Protein AF-A0A9P8W446-F1 (afdb_monomer)

Solvent-accessible surface area (backbone atoms only — not comparable to full-atom values): 12179 Å² total; per-residue (Å²): 144,86,91,83,75,95,74,74,79,66,76,65,68,64,50,66,66,66,67,67,58,75,71,66,64,74,73,51,82,84,55,84,73,69,69,69,59,60,57,54,51,49,51,53,55,48,51,57,52,47,53,54,51,52,51,52,51,52,51,52,50,53,51,50,52,49,54,54,53,46,56,60,50,51,72,75,40,47,69,58,53,53,51,52,50,40,52,51,39,60,75,65,65,55,54,78,94,72,50,76,74,64,98,85,59,88,67,83,52,65,66,61,55,48,54,46,50,53,54,47,49,53,40,46,49,51,11,50,51,43,35,63,68,43,58,79,65,82,50,60,81,80,37,67,66,41,38,42,37,45,49,49,44,40,52,53,49,49,52,52,47,50,50,50,50,46,52,55,49,52,53,52,54,53,48,54,63,55,67,67,64,62,72,74,78,75,76,73,60,67,71,61,58,60,68,73,65,64,80,85,85,124

pLDDT: mean 72.16, std 15.11, range [37.81, 93.25]

Nearest PDB structures (foldseek):
  5mm0-assembly1_A  TM=2.806E-01  e=3.284E+00  Pyrococcus furiosus DSM 3638
  3ja6-assembly1_H  TM=2.574E-01  e=6.068E+00  Escherichia coli

Secondary structure (DSSP, 8-state):
----------TTHHHHHHT--TTSGGGSSSS---THHHHHHHHHHHHHHHHHHHHHHHHHHHHHHHHHHHHHHHHHHHHHHHHHHHHHHHHTT--GGG-S--SSSS---HHHHHHHHHHHHHHHHHHHHHHHHHTTTT--TT-HHHHIIIIIHHHHHHHHHHHHHHHHHHHHHHHHHHHTTS-------THHHHHHT-----

Sequence (202 aa):
SYLGSVFSPCPHQLCLIHRFQPTTIATITSHPPKVPTLLEYIHQTMDDCMEQCCGQLVFRCLLTSFVLFVDSQIVERRDTIIHVGRLAQTNLHVPECLCVFTNEDPGMTDDNIRITGEVLMVSYFFAAMGLFLVAPKKGTLWDVYALGLGIVNPACVGFVMWLYLLLSKRERLSRAMHGQKEPPPRKVNSSLEEIWSAPLLI

Structure (mmCIF, N/CA/C/O backbone):
data_AF-A0A9P8W446-F1
#
_entry.id   AF-A0A9P8W446-F1
#
loop_
_atom_site.group_PDB
_atom_site.id
_atom_site.type_symbol
_atom_site.label_atom_id
_atom_site.label_alt_id
_atom_site.label_comp_id
_atom_site.label_asym_id
_atom_site.label_entity_id
_atom_site.label_seq_id
_atom_site.pdbx_PDB_ins_code
_atom_site.Cartn_x
_atom_site.Cartn_y
_atom_site.Cartn_z
_atom_site.occupancy
_atom_site.B_iso_or_equiv
_atom_site.auth_seq_id
_atom_site.auth_comp_id
_atom_site.auth_asym_id
_atom_site.auth_atom_id
_atom_site.pdbx_PDB_model_num
ATOM 1 N N . SER A 1 1 ? 12.914 17.836 -0.717 1.00 42.47 1 SER A N 1
ATOM 2 C CA . SER A 1 1 ? 12.181 19.080 -0.412 1.00 42.47 1 SER A CA 1
ATOM 3 C C . SER A 1 1 ? 10.709 18.954 -0.782 1.00 42.47 1 SER A C 1
ATOM 5 O O . SER A 1 1 ? 10.295 19.538 -1.765 1.00 42.47 1 SER A O 1
ATOM 7 N N . TYR A 1 2 ? 9.926 18.178 -0.026 1.00 37.81 2 TYR A N 1
ATOM 8 C CA . TYR A 1 2 ? 8.462 18.099 -0.154 1.00 37.81 2 TYR A CA 1
ATOM 9 C C . TYR A 1 2 ? 7.887 17.717 1.217 1.00 37.81 2 TYR A C 1
ATOM 11 O O . TYR A 1 2 ? 7.558 16.570 1.481 1.00 37.81 2 TYR A O 1
ATOM 19 N N . LEU A 1 3 ? 7.865 18.687 2.131 1.00 41.19 3 LEU A N 1
ATOM 20 C CA . LEU A 1 3 ? 7.271 18.582 3.472 1.00 41.19 3 LEU A CA 1
ATOM 21 C C . LEU A 1 3 ? 6.330 19.778 3.695 1.00 41.19 3 LEU A C 1
ATOM 23 O O . LEU A 1 3 ? 6.378 20.469 4.704 1.00 41.19 3 LEU A O 1
ATOM 27 N N . GLY A 1 4 ? 5.502 20.074 2.695 1.00 41.91 4 GLY A N 1
ATOM 28 C CA . GLY A 1 4 ? 4.560 21.187 2.735 1.00 41.91 4 GLY A CA 1
ATOM 29 C C . GLY A 1 4 ? 3.216 20.758 2.176 1.00 41.91 4 GLY A C 1
ATOM 30 O O . GLY A 1 4 ? 3.018 20.865 0.973 1.00 41.91 4 GLY A O 1
ATOM 31 N N . SER A 1 5 ? 2.337 20.216 3.029 1.00 43.09 5 SER A N 1
ATOM 32 C CA . SER A 1 5 ? 0.860 20.277 2.878 1.00 43.09 5 SER A CA 1
ATOM 33 C C . SER A 1 5 ? 0.054 19.362 3.822 1.00 43.09 5 SER A C 1
ATOM 35 O O . SER A 1 5 ? -1.165 19.319 3.702 1.00 43.09 5 SER A O 1
ATOM 37 N N . VAL A 1 6 ? 0.638 18.696 4.830 1.00 42.84 6 VAL A N 1
ATOM 38 C CA . VAL A 1 6 ? -0.152 17.905 5.813 1.00 42.84 6 VAL A CA 1
ATOM 39 C C . VAL A 1 6 ? -0.634 18.757 7.001 1.00 42.84 6 VAL A C 1
ATOM 41 O O . VAL A 1 6 ? -0.584 18.350 8.155 1.00 42.84 6 VAL A O 1
ATOM 44 N N . PHE A 1 7 ? -1.112 19.968 6.726 1.00 45.72 7 PHE A N 1
ATOM 45 C CA . PHE A 1 7 ? -1.869 20.770 7.689 1.00 45.72 7 PHE A CA 1
ATOM 46 C C . PHE A 1 7 ? -3.166 21.222 7.023 1.00 45.72 7 PHE A C 1
ATOM 48 O O . PHE A 1 7 ? -3.350 22.383 6.672 1.00 45.72 7 PHE A O 1
ATOM 55 N N . SER A 1 8 ? -4.074 20.267 6.827 1.00 41.62 8 SER A N 1
ATOM 56 C CA . SER A 1 8 ? -5.491 20.591 6.703 1.00 41.62 8 SER A CA 1
ATOM 57 C C . SER A 1 8 ? -6.038 20.730 8.130 1.00 41.62 8 SER A C 1
ATOM 59 O O . SER A 1 8 ? -5.978 19.755 8.887 1.00 41.62 8 SER A O 1
ATOM 61 N N . PRO A 1 9 ? -6.492 21.918 8.563 1.00 42.72 9 PRO A N 1
ATOM 62 C CA . PRO A 1 9 ? -7.129 22.059 9.863 1.00 42.72 9 PRO A CA 1
ATOM 63 C C . PRO A 1 9 ? -8.419 21.231 9.867 1.00 42.72 9 PRO A C 1
ATOM 65 O O . PRO A 1 9 ? -9.324 21.471 9.069 1.00 42.72 9 PRO A O 1
ATOM 68 N N . CYS A 1 10 ? -8.500 20.235 10.754 1.00 39.78 10 CYS A N 1
ATOM 69 C CA . CYS A 1 10 ? -9.713 19.448 10.954 1.00 39.78 10 CYS A CA 1
ATOM 70 C C . CYS A 1 10 ? -10.912 20.389 11.209 1.00 39.78 10 CYS A C 1
ATOM 72 O O . CYS A 1 10 ? -10.878 21.147 12.183 1.00 39.78 10 CYS A O 1
ATOM 74 N N . PRO A 1 11 ? -12.012 20.304 10.438 1.00 49.22 11 PRO A N 1
ATOM 75 C CA . PRO A 1 11 ? -13.195 21.153 10.624 1.00 49.22 11 PRO A CA 1
ATOM 76 C C . PRO A 1 11 ? -13.950 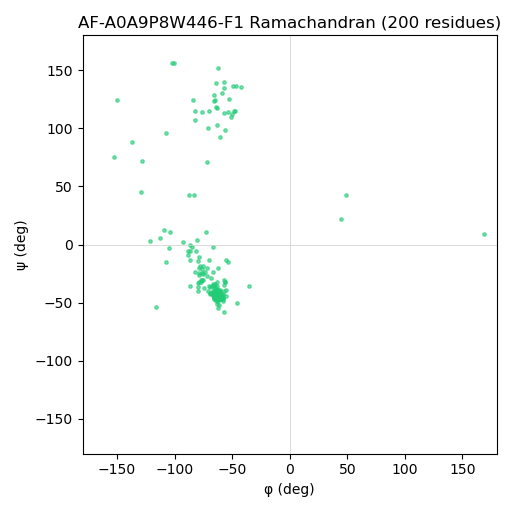20.898 11.945 1.00 49.22 11 PRO A C 1
ATOM 78 O O . PRO A 1 11 ? -14.916 21.591 12.253 1.00 49.22 11 PRO A O 1
ATOM 81 N N . HIS A 1 12 ? -13.519 19.936 12.768 1.00 47.34 12 HIS A N 1
ATOM 82 C CA . HIS A 1 12 ? -14.119 19.664 14.077 1.00 47.34 12 HIS A CA 1
ATOM 83 C C . HIS A 1 12 ? -13.693 20.622 15.194 1.00 47.34 12 HIS A C 1
ATOM 85 O O . HIS A 1 12 ? -14.457 20.779 16.144 1.00 47.34 12 HIS A O 1
ATOM 91 N N . GLN A 1 13 ? -12.572 21.345 15.076 1.00 44.03 13 GLN A N 1
ATOM 92 C CA . GLN A 1 13 ? -12.227 22.342 16.102 1.00 44.03 13 GLN A CA 1
ATOM 93 C C . GLN A 1 13 ? -13.068 23.627 16.013 1.00 44.03 13 GLN A C 1
ATOM 95 O O . GLN A 1 13 ? -13.325 24.249 17.039 1.00 44.03 13 GLN A O 1
ATOM 100 N N . LEU A 1 14 ? -13.608 23.978 14.837 1.00 43.94 14 LEU A N 1
ATOM 101 C CA . LEU A 1 14 ? -14.561 25.094 14.728 1.00 43.94 14 LEU A CA 1
ATOM 102 C C . LEU A 1 14 ? -15.968 24.748 15.250 1.00 43.94 14 LEU A C 1
ATOM 104 O O . LEU A 1 14 ? -16.747 25.648 15.560 1.00 43.94 14 LEU A O 1
ATOM 108 N N . CYS A 1 15 ? -16.309 23.462 15.385 1.00 43.28 15 CYS A N 1
ATOM 109 C CA . CYS A 1 15 ? -17.640 23.050 15.839 1.00 43.28 15 CYS A CA 1
ATOM 110 C C . CYS A 1 15 ? -17.810 23.165 17.367 1.00 43.28 15 CYS A C 1
ATOM 112 O O . CYS A 1 15 ? -18.918 23.402 17.847 1.00 43.28 15 CYS A O 1
ATOM 114 N N . LEU A 1 16 ? -16.716 23.085 18.133 1.00 45.50 16 LEU A N 1
ATOM 115 C CA . LEU A 1 16 ? -16.744 23.267 19.590 1.00 45.50 16 LEU A CA 1
ATOM 116 C C . LEU A 1 16 ? -16.973 24.728 20.005 1.00 45.50 16 LEU A C 1
ATOM 118 O O . LEU A 1 16 ? -17.595 24.972 21.035 1.00 45.50 16 LEU A O 1
ATOM 122 N N . ILE A 1 17 ? -16.579 25.696 19.171 1.00 49.09 17 ILE A N 1
ATOM 123 C CA . ILE A 1 17 ? -16.860 27.120 19.416 1.00 49.09 17 ILE A CA 1
ATOM 124 C C . ILE A 1 17 ? -18.325 27.452 19.080 1.00 49.09 17 ILE A C 1
ATOM 126 O O . ILE A 1 17 ? -18.948 28.263 19.758 1.00 49.09 17 ILE A O 1
ATOM 130 N N . HIS A 1 18 ? -18.924 26.778 18.091 1.00 44.47 18 HIS A N 1
ATOM 131 C CA . HIS A 1 18 ? -20.297 27.062 17.655 1.00 44.47 18 HIS A CA 1
ATOM 132 C C . HIS A 1 18 ? -21.399 26.320 18.434 1.00 44.47 18 HIS A C 1
ATOM 134 O O . HIS A 1 18 ? -22.569 26.691 18.326 1.00 44.47 18 HIS A O 1
ATOM 140 N N . ARG A 1 19 ? -21.056 25.294 19.231 1.00 44.75 19 ARG A N 1
ATOM 141 C CA . ARG A 1 19 ? -21.998 24.628 20.156 1.00 44.75 19 ARG A CA 1
ATOM 142 C C . ARG A 1 19 ? -22.110 25.289 21.529 1.00 44.75 19 ARG A C 1
ATOM 144 O O . ARG A 1 19 ? -22.947 24.860 22.321 1.00 44.75 19 ARG A O 1
ATOM 151 N N . PHE A 1 20 ? -21.370 26.367 21.786 1.00 45.31 20 PHE A N 1
ATOM 152 C CA . PHE A 1 20 ? -21.721 27.319 22.840 1.00 45.31 20 PHE A CA 1
ATOM 153 C C . PHE A 1 20 ? -22.950 28.123 22.388 1.00 45.31 20 PHE A C 1
ATOM 155 O O . PHE A 1 20 ? -22.881 29.288 22.007 1.00 45.31 20 PHE A O 1
ATOM 162 N N . GLN A 1 21 ? -24.101 27.454 22.359 1.00 42.88 21 GLN A N 1
ATOM 163 C CA . GLN A 1 21 ? -25.378 28.099 22.116 1.00 42.88 21 GLN A CA 1
ATOM 164 C C . GLN A 1 21 ? -25.654 29.062 23.294 1.00 42.88 21 GLN A C 1
ATOM 166 O O . GLN A 1 21 ? -25.669 28.618 24.444 1.00 42.88 21 GLN A O 1
ATOM 171 N N . PRO A 1 22 ? -25.893 30.366 23.062 1.00 47.12 22 PRO A N 1
ATOM 172 C CA . PRO A 1 22 ? -26.144 31.349 24.124 1.00 47.12 22 PRO A CA 1
ATOM 173 C C . PRO A 1 22 ? -27.531 31.206 24.783 1.00 47.12 22 PRO A C 1
ATOM 175 O O . PRO A 1 22 ? -27.947 32.060 25.560 1.00 47.12 22 PRO A O 1
ATOM 178 N N . THR A 1 23 ? -28.262 30.127 24.508 1.00 45.75 23 THR A N 1
ATOM 179 C CA . THR A 1 23 ? -29.572 29.827 25.101 1.00 45.75 23 THR A CA 1
ATOM 180 C C . THR A 1 23 ? -29.473 29.304 26.533 1.00 45.75 23 THR A C 1
ATOM 182 O O . THR A 1 23 ? -30.424 29.468 27.290 1.00 45.75 23 THR A O 1
ATOM 185 N N . THR A 1 24 ? -28.323 28.774 26.963 1.00 46.75 24 THR A N 1
ATOM 186 C CA . THR A 1 24 ? -28.129 28.330 28.358 1.00 46.75 24 THR A CA 1
ATOM 187 C C . THR A 1 24 ? -27.824 29.490 29.315 1.00 46.75 24 THR A C 1
ATOM 189 O O . THR A 1 24 ? -27.951 29.340 30.525 1.00 46.75 24 THR A O 1
ATOM 192 N N . ILE A 1 25 ? -27.476 30.679 28.805 1.00 48.12 25 ILE A N 1
ATOM 193 C CA . ILE A 1 25 ? -27.213 31.860 29.648 1.00 48.12 25 ILE A CA 1
ATOM 194 C C . ILE A 1 25 ? -28.531 32.479 30.156 1.00 48.12 25 ILE A C 1
ATOM 196 O O . ILE A 1 25 ? -28.566 33.077 31.230 1.00 48.12 25 ILE A O 1
ATOM 200 N N . ALA A 1 26 ? -29.646 32.274 29.448 1.00 47.94 26 ALA A N 1
ATOM 201 C CA . ALA A 1 26 ? -30.936 32.870 29.799 1.00 47.94 26 ALA A CA 1
ATOM 202 C C . ALA A 1 26 ? -31.685 32.157 30.947 1.00 47.94 26 ALA A C 1
ATOM 204 O O . ALA A 1 26 ? -32.652 32.709 31.464 1.00 47.94 26 ALA A O 1
ATOM 205 N N . THR A 1 27 ? -31.249 30.968 31.383 1.00 45.88 27 THR A N 1
ATOM 206 C CA . THR A 1 27 ? -31.872 30.215 32.499 1.00 45.88 27 THR A CA 1
ATOM 207 C C . THR A 1 27 ? -31.000 30.180 33.764 1.00 45.88 27 THR A C 1
ATOM 209 O O . THR A 1 27 ? -31.272 29.419 34.685 1.00 45.88 27 THR A O 1
ATOM 212 N N . ILE A 1 28 ? -29.944 31.002 33.837 1.00 49.12 28 ILE A N 1
ATOM 213 C CA . ILE A 1 28 ? -29.044 31.098 35.008 1.00 49.12 28 ILE A CA 1
ATOM 214 C C . ILE A 1 28 ? -29.314 32.376 35.829 1.00 49.12 28 ILE A C 1
ATOM 216 O O . ILE A 1 28 ? -28.753 32.577 36.902 1.00 49.12 28 ILE A O 1
ATOM 220 N N . THR A 1 29 ? -30.228 33.243 35.387 1.00 51.47 29 THR A N 1
ATOM 221 C CA . THR A 1 29 ? -30.536 34.506 36.079 1.00 51.47 29 THR A CA 1
ATOM 222 C C . THR A 1 29 ? -31.594 34.389 37.179 1.00 51.47 29 THR A C 1
ATOM 224 O O . THR A 1 29 ? -31.798 35.361 37.901 1.00 51.47 29 THR A O 1
ATOM 227 N N . SER A 1 30 ? -32.241 33.231 37.369 1.00 52.59 30 SER A N 1
ATOM 228 C CA . SER A 1 30 ? -33.283 33.070 38.401 1.00 52.59 30 SER A CA 1
ATOM 229 C C . SER A 1 30 ? -32.880 32.227 39.614 1.00 52.59 30 SER A C 1
ATOM 231 O O . SER A 1 30 ? -33.547 32.314 40.640 1.00 52.59 30 SER A O 1
ATOM 233 N N . HIS A 1 31 ? -31.790 31.454 39.553 1.00 53.69 31 HIS A N 1
ATOM 234 C CA . HIS A 1 31 ? -31.249 30.740 40.713 1.00 53.69 31 HIS A CA 1
ATOM 235 C C . HIS A 1 31 ? -29.728 30.573 40.592 1.00 53.69 31 HIS A C 1
ATOM 237 O O . HIS A 1 31 ? -29.277 30.003 39.599 1.00 53.69 31 HIS A O 1
ATOM 243 N N . PRO A 1 32 ? -28.925 31.018 41.580 1.00 56.38 32 PRO A N 1
ATOM 244 C CA . PRO A 1 32 ? -27.488 30.775 41.571 1.00 56.38 32 PRO A CA 1
ATOM 245 C C . PRO A 1 32 ? -27.238 29.260 41.652 1.00 56.38 32 PRO A C 1
ATOM 247 O O . PRO A 1 32 ? -27.631 28.636 42.646 1.00 56.38 32 PRO A O 1
ATOM 250 N N . PRO A 1 33 ? -26.614 28.631 40.640 1.00 52.44 33 PRO A N 1
ATOM 251 C CA . PRO A 1 33 ? -26.204 27.243 40.760 1.00 52.44 33 PRO A CA 1
ATOM 252 C C . PRO A 1 33 ? -25.149 27.144 41.865 1.00 52.44 33 PRO A C 1
ATOM 254 O O . PRO A 1 33 ? -24.278 28.006 42.005 1.00 52.44 33 PRO A O 1
ATOM 257 N N . LYS A 1 34 ? -25.239 26.094 42.684 1.00 56.91 34 LYS A N 1
ATOM 258 C CA . LYS A 1 34 ? -24.226 25.789 43.694 1.00 56.91 34 LYS A CA 1
ATOM 259 C C . LYS A 1 34 ? -22.879 25.634 42.975 1.00 56.91 34 LYS A C 1
ATOM 261 O O . LYS A 1 34 ? -22.679 24.681 42.237 1.00 56.91 34 LYS A O 1
ATOM 266 N N . VAL A 1 35 ? -21.961 26.562 43.243 1.00 57.03 35 VAL A N 1
ATOM 267 C CA . VAL A 1 35 ? -20.573 26.646 42.744 1.00 57.03 35 VAL A CA 1
ATOM 268 C C . VAL A 1 35 ? -19.830 25.302 42.540 1.00 57.03 35 VAL A C 1
ATOM 270 O O . VAL A 1 35 ? -19.097 25.219 41.555 1.00 57.03 35 VAL A O 1
ATOM 273 N N . PRO A 1 36 ? -20.002 24.230 43.351 1.00 60.59 36 PRO A N 1
ATOM 274 C CA . PRO A 1 36 ? -19.351 22.938 43.084 1.00 60.59 36 PRO A CA 1
ATOM 275 C C . PRO A 1 36 ? -19.630 22.313 41.705 1.00 60.59 36 PRO A C 1
ATOM 277 O O . PRO A 1 36 ? -18.734 21.690 41.145 1.00 60.59 36 PRO A O 1
ATOM 280 N N . THR A 1 37 ? -20.808 22.511 41.102 1.00 72.19 37 THR A N 1
ATOM 281 C CA . THR A 1 37 ? -21.167 21.802 39.855 1.00 72.19 37 THR A CA 1
ATOM 282 C C . THR A 1 37 ? -20.438 22.317 38.613 1.00 72.19 37 THR A C 1
ATOM 284 O O . THR A 1 37 ? -20.299 21.591 37.633 1.00 72.19 37 THR A O 1
ATOM 287 N N . LEU A 1 38 ? -19.971 23.570 38.623 1.00 74.56 38 LEU A N 1
ATOM 288 C CA . LEU A 1 38 ? -19.267 24.146 37.472 1.00 74.56 38 LEU A CA 1
ATOM 289 C C . LEU A 1 38 ? -17.803 23.689 37.423 1.00 74.56 38 LEU A C 1
ATOM 291 O O . LEU A 1 38 ? -17.268 23.468 36.341 1.00 74.56 38 LEU A O 1
ATOM 295 N N . LEU A 1 39 ? -17.180 23.488 38.589 1.00 79.31 39 LEU A N 1
ATOM 296 C CA . LEU A 1 39 ? -15.822 22.956 38.682 1.00 79.31 39 LEU A CA 1
ATOM 297 C C . LEU A 1 39 ? -15.772 21.478 38.263 1.00 79.31 39 LEU A C 1
ATOM 299 O O . LEU A 1 39 ? -14.887 21.105 37.498 1.00 79.31 39 LEU A O 1
ATOM 303 N N . GLU A 1 40 ? -16.748 20.666 38.691 1.00 81.12 40 GLU A N 1
ATOM 304 C CA . GLU A 1 40 ? -16.878 19.263 38.259 1.00 81.12 40 GLU A CA 1
ATOM 305 C C . GLU A 1 40 ? -17.080 19.153 36.743 1.00 81.12 40 GLU A C 1
ATOM 307 O O . GLU A 1 40 ? -16.413 18.356 36.087 1.00 81.12 40 GLU A O 1
ATOM 312 N N . TYR A 1 41 ? -17.927 20.010 36.161 1.00 77.56 41 TYR A N 1
ATOM 313 C CA . TYR A 1 41 ? -18.147 20.030 34.714 1.00 77.56 41 TYR A CA 1
ATOM 314 C C . TYR A 1 41 ? -16.884 20.416 33.926 1.00 77.56 41 TYR A C 1
ATOM 316 O O . TYR A 1 41 ? -16.579 19.801 32.901 1.00 77.56 41 TYR A O 1
ATOM 324 N N . ILE A 1 42 ? -16.127 21.415 34.397 1.00 83.19 42 ILE A N 1
ATOM 325 C CA . ILE A 1 42 ? -14.860 21.814 33.765 1.00 83.19 42 ILE A CA 1
ATOM 326 C C . ILE A 1 42 ? -13.835 20.683 33.863 1.00 83.19 42 ILE A C 1
ATOM 328 O O . ILE A 1 42 ? -13.195 20.379 32.860 1.00 83.19 42 ILE A O 1
ATOM 332 N N . HIS A 1 43 ? -13.709 20.037 35.026 1.00 82.31 43 HIS A N 1
ATOM 333 C CA . HIS A 1 43 ? -12.772 18.928 35.210 1.00 82.31 43 HIS A CA 1
ATOM 334 C C . HIS A 1 43 ? -13.091 17.769 34.262 1.00 82.31 43 HIS A C 1
ATOM 336 O O . HIS A 1 43 ? -12.212 17.304 33.544 1.00 82.31 43 HIS A O 1
ATOM 342 N N . GLN A 1 44 ? -14.365 17.384 34.167 1.00 80.25 44 GLN A N 1
ATOM 343 C CA . GLN A 1 44 ? -14.788 16.291 33.296 1.00 80.25 44 GLN A CA 1
ATOM 344 C C . GLN A 1 44 ? -14.594 16.617 31.807 1.00 80.25 44 GLN A C 1
ATOM 346 O O . GLN A 1 44 ? -14.136 15.778 31.039 1.00 80.25 44 GLN A O 1
ATOM 351 N N . THR A 1 45 ? -14.842 17.868 31.406 1.00 78.94 45 THR A N 1
ATOM 352 C CA . THR A 1 45 ? -14.585 18.312 30.026 1.00 78.94 45 THR A CA 1
ATOM 353 C C . THR A 1 45 ? -13.085 18.332 29.700 1.00 78.94 45 THR A C 1
ATOM 355 O O . THR A 1 45 ? -12.691 18.048 28.568 1.00 78.94 45 THR A O 1
ATOM 358 N N . MET A 1 46 ? -12.233 18.685 30.670 1.00 82.88 46 MET A N 1
ATOM 359 C CA . MET A 1 46 ? -10.779 18.674 30.494 1.00 82.88 46 MET A CA 1
ATOM 360 C C . MET A 1 46 ? -10.234 17.251 30.380 1.00 82.88 46 MET A C 1
ATOM 362 O O . MET A 1 46 ? -9.405 17.017 29.503 1.00 82.88 46 MET A O 1
ATOM 366 N N . ASP A 1 47 ? -10.725 16.316 31.194 1.00 80.31 47 ASP A N 1
ATOM 367 C CA . ASP A 1 47 ? -10.315 14.909 31.144 1.00 80.31 47 ASP A CA 1
ATOM 368 C C . ASP A 1 47 ? -10.6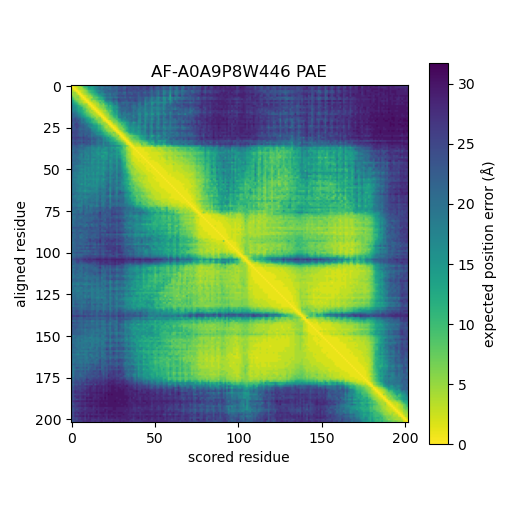40 14.277 29.779 1.00 80.31 47 ASP A C 1
ATOM 370 O O . ASP A 1 47 ? -9.747 13.718 29.137 1.00 80.31 47 ASP A O 1
ATOM 374 N N . ASP A 1 48 ? -11.857 14.477 29.261 1.00 74.88 48 ASP A N 1
ATOM 375 C CA . ASP A 1 48 ? -12.264 13.963 27.943 1.00 74.88 48 ASP A CA 1
ATOM 376 C C . ASP A 1 48 ? -11.406 14.547 26.799 1.00 74.88 48 ASP A C 1
ATOM 378 O O . ASP A 1 48 ? -10.992 13.843 25.870 1.00 74.88 48 ASP A O 1
ATOM 382 N N . CYS A 1 49 ? -11.105 15.850 26.855 1.00 74.12 49 CYS A N 1
ATOM 383 C CA . CYS A 1 49 ? -10.247 16.520 25.871 1.00 74.12 49 CYS A CA 1
ATOM 384 C C . CYS A 1 49 ? -8.795 16.034 25.939 1.00 74.12 49 CYS A C 1
ATOM 386 O O . CYS A 1 49 ? -8.146 15.872 24.900 1.00 74.12 49 CYS A O 1
ATOM 388 N N . MET A 1 50 ? -8.279 15.818 27.150 1.00 79.38 50 MET A N 1
ATOM 389 C CA . MET A 1 50 ? -6.929 15.312 27.374 1.00 79.38 50 MET A CA 1
ATOM 390 C C . MET A 1 50 ? -6.796 13.882 26.861 1.00 79.38 50 MET A C 1
ATOM 392 O O . MET A 1 50 ? -5.831 13.589 26.157 1.00 79.38 50 MET A O 1
ATOM 396 N N . GLU A 1 51 ? -7.783 13.020 27.113 1.00 73.56 51 GLU A N 1
ATOM 397 C CA . GLU A 1 51 ? -7.793 11.646 26.610 1.00 73.56 51 GLU A CA 1
ATOM 398 C C . GLU A 1 51 ? -7.766 11.611 25.074 1.00 73.56 51 GLU A C 1
ATOM 400 O O . GLU A 1 51 ? -6.927 10.931 24.474 1.00 73.56 51 GLU A O 1
ATOM 405 N N . GLN A 1 52 ? -8.609 12.415 24.419 1.00 74.50 52 GLN A N 1
ATOM 406 C CA . GLN A 1 52 ? -8.631 12.505 22.957 1.00 74.50 52 GLN A CA 1
ATOM 407 C C . GLN A 1 52 ? -7.318 13.058 22.383 1.00 74.50 52 GLN A C 1
ATOM 409 O O . GLN A 1 52 ? -6.801 12.519 21.399 1.00 74.50 52 GLN A O 1
ATOM 414 N N . CYS A 1 53 ? -6.753 14.107 22.990 1.00 70.75 53 CYS A N 1
ATOM 415 C CA . CYS A 1 53 ? -5.477 14.684 22.560 1.00 70.75 53 CYS A CA 1
ATOM 416 C C . CYS A 1 53 ? -4.319 13.694 22.729 1.00 70.75 53 CYS A C 1
ATOM 418 O O . CYS A 1 53 ? -3.528 13.508 21.801 1.00 70.75 53 CYS A O 1
ATOM 420 N N . CYS A 1 54 ? -4.235 13.027 23.882 1.00 75.88 54 CYS A N 1
ATOM 421 C CA . CYS A 1 54 ? -3.217 12.018 24.158 1.00 75.88 54 CYS A CA 1
ATOM 422 C C . CYS A 1 54 ? -3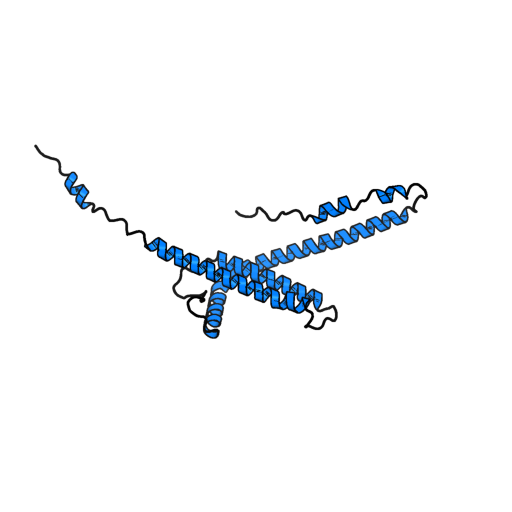.333 10.839 23.191 1.00 75.88 54 CYS A C 1
ATOM 424 O O . CYS A 1 54 ? -2.327 10.437 22.606 1.00 75.88 54 CYS A O 1
ATOM 426 N N . GLY A 1 55 ? -4.548 10.340 22.950 1.00 70.38 55 GLY A N 1
ATOM 427 C CA . GLY A 1 55 ? -4.793 9.269 21.986 1.00 70.38 55 GLY A CA 1
ATOM 428 C C . GLY A 1 55 ? -4.329 9.637 20.576 1.00 70.38 55 GLY A C 1
ATOM 429 O O . GLY A 1 55 ? -3.608 8.868 19.940 1.00 70.38 55 GLY A O 1
ATOM 430 N N . GLN A 1 56 ? -4.663 10.840 20.097 1.00 70.88 56 GLN A N 1
ATOM 431 C CA . GLN A 1 56 ? -4.221 11.307 18.779 1.00 70.88 56 GLN A CA 1
ATOM 432 C C . GLN A 1 56 ? -2.704 11.485 18.683 1.00 70.88 56 GLN A C 1
ATOM 434 O O . GLN A 1 56 ? -2.115 11.126 17.661 1.00 70.88 56 GLN A O 1
ATOM 439 N N . LEU A 1 57 ? -2.068 12.035 19.720 1.00 72.62 57 LEU A N 1
ATOM 440 C CA . LEU A 1 57 ? -0.621 12.235 19.749 1.00 72.62 57 LEU A CA 1
ATOM 441 C C . LEU A 1 57 ? 0.110 10.889 19.701 1.00 72.62 57 LEU A C 1
ATOM 443 O O . LEU A 1 57 ? 0.952 10.680 18.830 1.00 72.62 57 LEU A O 1
ATOM 447 N N . VAL A 1 58 ? -0.262 9.960 20.587 1.00 72.88 58 VAL A N 1
ATOM 448 C CA . VAL A 1 58 ? 0.330 8.618 20.657 1.00 72.88 58 VAL A CA 1
ATOM 449 C C . VAL A 1 58 ? 0.134 7.884 19.335 1.00 72.88 58 VAL A C 1
ATOM 451 O O . VAL A 1 58 ? 1.094 7.347 18.787 1.00 72.88 58 VAL A O 1
ATOM 454 N N . PHE A 1 59 ? -1.074 7.926 18.771 1.00 76.81 59 PHE A N 1
ATOM 455 C CA . PHE A 1 59 ? -1.366 7.307 17.482 1.00 76.81 59 PHE A CA 1
ATOM 456 C C . PHE A 1 59 ? -0.494 7.872 16.354 1.00 76.81 59 PHE A C 1
ATOM 458 O O . PHE A 1 59 ? 0.091 7.111 15.586 1.00 76.81 59 PHE A O 1
ATOM 465 N N . ARG A 1 60 ? -0.352 9.201 16.268 1.00 72.50 60 ARG A N 1
ATOM 466 C CA . ARG A 1 60 ? 0.500 9.846 15.257 1.00 72.50 60 ARG A CA 1
ATOM 467 C C . ARG A 1 60 ? 1.973 9.500 15.437 1.00 72.50 60 ARG A C 1
ATOM 469 O O . ARG A 1 60 ? 2.650 9.252 14.440 1.00 72.50 60 ARG A O 1
ATOM 476 N N . CYS A 1 61 ? 2.466 9.458 16.674 1.00 68.50 61 CYS A N 1
ATOM 477 C CA . CYS A 1 61 ? 3.838 9.052 16.966 1.00 68.50 61 CYS A CA 1
ATOM 478 C C . CYS A 1 61 ? 4.085 7.602 16.542 1.00 68.50 61 CYS A C 1
ATOM 480 O O . CYS A 1 61 ? 5.037 7.348 15.810 1.00 68.50 61 CYS A O 1
ATOM 482 N N . LEU A 1 62 ? 3.197 6.676 16.915 1.00 73.94 62 LEU A N 1
ATOM 483 C CA . LEU A 1 62 ? 3.300 5.267 16.531 1.00 73.94 62 LEU A CA 1
ATOM 484 C C . LEU A 1 62 ? 3.246 5.085 15.014 1.00 73.94 62 LEU A C 1
ATOM 486 O O . LEU A 1 62 ? 4.079 4.373 14.461 1.00 73.94 62 LEU A O 1
ATOM 490 N N . LEU A 1 63 ? 2.321 5.768 14.334 1.00 76.31 63 LEU A N 1
ATOM 491 C CA . LEU A 1 63 ? 2.206 5.718 12.877 1.00 76.31 63 LEU A CA 1
ATOM 492 C C . LEU A 1 63 ? 3.479 6.241 12.199 1.00 76.31 63 LEU A C 1
ATOM 494 O O . LEU A 1 63 ? 3.987 5.612 11.277 1.00 76.31 63 LEU A O 1
ATOM 498 N N . THR A 1 64 ? 4.025 7.358 12.682 1.00 72.94 64 THR A N 1
ATOM 499 C CA . THR A 1 64 ? 5.256 7.944 12.131 1.00 72.94 64 THR A CA 1
ATOM 500 C C . THR A 1 64 ? 6.453 7.023 12.360 1.00 72.94 64 THR A C 1
ATOM 502 O O . THR A 1 64 ? 7.200 6.746 11.426 1.00 72.94 64 THR A O 1
ATOM 505 N N . SER A 1 65 ? 6.620 6.489 13.574 1.00 73.50 65 SER A N 1
ATOM 506 C CA . SER A 1 65 ? 7.677 5.520 13.884 1.00 73.50 65 SER A CA 1
ATOM 507 C C . SER A 1 65 ? 7.555 4.248 13.047 1.00 73.50 65 SER A C 1
ATOM 509 O O . SER A 1 65 ? 8.565 3.729 12.579 1.00 73.50 65 SER A O 1
ATOM 511 N N . PHE A 1 66 ? 6.332 3.771 12.813 1.00 75.75 66 PHE A N 1
ATOM 512 C CA . PHE A 1 66 ? 6.072 2.617 11.961 1.00 75.75 66 PHE A CA 1
ATOM 513 C C . PHE A 1 66 ? 6.451 2.887 10.502 1.00 75.75 66 PHE A C 1
ATOM 515 O O . PHE A 1 66 ? 7.159 2.080 9.909 1.00 75.75 66 PHE A O 1
ATOM 522 N N . VAL A 1 67 ? 6.066 4.037 9.939 1.00 74.00 67 VAL A N 1
ATOM 523 C CA . VAL A 1 67 ? 6.450 4.430 8.570 1.00 74.00 67 VAL A CA 1
ATOM 524 C C . VAL A 1 67 ? 7.972 4.512 8.423 1.00 74.00 67 VAL A C 1
ATOM 526 O O . VAL A 1 67 ? 8.521 3.965 7.471 1.00 74.00 67 VAL A O 1
ATOM 529 N N . LEU A 1 68 ? 8.669 5.124 9.386 1.00 73.38 68 LEU A N 1
ATOM 530 C CA . LEU A 1 68 ? 10.134 5.217 9.366 1.00 73.38 68 LEU A CA 1
ATOM 531 C C . LEU A 1 68 ? 10.810 3.844 9.482 1.00 73.38 68 LEU A C 1
ATOM 533 O O . LEU A 1 68 ? 11.795 3.572 8.797 1.00 73.38 68 LEU A O 1
ATOM 537 N N . PHE A 1 69 ? 10.275 2.959 10.324 1.00 74.69 69 PHE A N 1
ATOM 538 C CA . PHE A 1 69 ? 10.769 1.589 10.447 1.00 74.69 69 PHE A CA 1
ATOM 539 C C . PHE A 1 69 ? 10.587 0.804 9.141 1.00 74.69 69 PHE A C 1
ATOM 541 O O . PHE A 1 69 ? 11.486 0.081 8.712 1.00 74.69 69 PHE A O 1
ATOM 548 N N . VAL A 1 70 ? 9.437 0.973 8.491 1.00 68.12 70 VAL A N 1
ATOM 549 C CA . VAL A 1 70 ? 9.117 0.339 7.211 1.00 68.12 70 VAL A CA 1
ATOM 550 C C . VAL A 1 70 ? 10.045 0.828 6.105 1.00 68.12 70 VAL A C 1
ATOM 552 O O . VAL A 1 70 ? 10.577 -0.003 5.376 1.00 68.12 70 VAL A O 1
ATOM 555 N N . ASP A 1 71 ? 10.295 2.135 6.016 1.00 72.75 71 ASP A N 1
ATOM 556 C CA . ASP A 1 71 ? 11.238 2.700 5.045 1.00 72.75 71 ASP A CA 1
ATOM 557 C C . ASP A 1 71 ? 12.626 2.054 5.181 1.00 72.75 71 ASP A C 1
ATOM 559 O O . ASP A 1 71 ? 13.212 1.596 4.200 1.00 72.75 71 ASP A O 1
ATOM 563 N N . SER A 1 72 ? 13.099 1.884 6.421 1.00 72.75 72 SER A N 1
ATOM 564 C CA . SER A 1 72 ? 14.370 1.208 6.696 1.00 72.75 72 SER A CA 1
ATOM 565 C C . SER A 1 72 ? 14.376 -0.265 6.265 1.00 72.75 72 SER A C 1
ATOM 567 O O . SER A 1 72 ? 15.389 -0.745 5.763 1.00 72.75 72 SER A O 1
ATOM 569 N N . GLN A 1 73 ? 13.273 -0.995 6.458 1.00 74.12 73 GLN A N 1
ATOM 570 C CA . GLN A 1 73 ? 13.186 -2.426 6.131 1.00 74.12 73 GLN A CA 1
ATOM 571 C C . GLN A 1 73 ? 12.978 -2.692 4.633 1.00 74.12 73 GLN A C 1
ATOM 573 O O . GLN A 1 73 ? 13.447 -3.709 4.116 1.00 74.12 73 GLN A O 1
ATOM 578 N N . ILE A 1 74 ? 12.275 -1.802 3.924 1.00 71.69 74 ILE A N 1
ATOM 579 C CA . ILE A 1 74 ? 12.020 -1.941 2.483 1.00 71.69 74 ILE A CA 1
ATOM 580 C C . ILE A 1 74 ? 13.325 -1.817 1.695 1.00 71.69 74 ILE A C 1
ATOM 582 O O . ILE A 1 74 ? 13.558 -2.612 0.783 1.00 71.69 74 ILE A O 1
ATOM 586 N N . VAL A 1 75 ? 14.183 -0.859 2.060 1.00 69.38 75 VAL A N 1
ATOM 587 C CA . VAL A 1 75 ? 15.463 -0.632 1.371 1.00 69.38 75 VAL A CA 1
ATOM 588 C C . VAL A 1 75 ? 16.377 -1.856 1.488 1.00 69.38 75 VAL A C 1
ATOM 590 O O . VAL A 1 75 ? 17.007 -2.244 0.508 1.00 69.38 75 VAL A O 1
ATOM 593 N N . GLU A 1 76 ? 16.396 -2.519 2.646 1.00 77.69 76 GLU A N 1
ATOM 594 C CA . GLU A 1 76 ? 17.269 -3.672 2.890 1.00 77.69 76 GLU A CA 1
ATOM 595 C C . GLU A 1 76 ? 16.776 -4.964 2.207 1.00 77.69 76 GLU A C 1
ATOM 597 O O . GLU A 1 76 ? 17.577 -5.806 1.805 1.00 77.69 76 GLU A O 1
ATOM 602 N N . ARG A 1 77 ? 15.457 -5.138 2.029 1.00 79.00 77 ARG A N 1
ATOM 603 C CA . ARG A 1 77 ? 14.858 -6.406 1.553 1.00 79.00 77 ARG A CA 1
ATOM 604 C C . ARG A 1 77 ? 14.397 -6.408 0.097 1.00 79.00 77 ARG A C 1
ATOM 606 O O . ARG A 1 77 ? 13.724 -7.354 -0.326 1.00 79.00 77 ARG A O 1
ATOM 613 N N . ARG A 1 78 ? 14.761 -5.389 -0.680 1.00 76.75 78 ARG A N 1
ATOM 614 C CA . ARG A 1 78 ? 14.341 -5.201 -2.080 1.00 76.75 78 ARG A CA 1
ATOM 615 C C . ARG A 1 78 ? 14.456 -6.473 -2.924 1.00 76.75 78 ARG A C 1
ATOM 617 O O . ARG A 1 78 ? 13.479 -6.884 -3.550 1.00 76.75 78 ARG A O 1
ATOM 624 N N . ASP A 1 79 ? 15.606 -7.140 -2.885 1.00 80.81 79 ASP A N 1
ATOM 625 C CA . ASP A 1 79 ? 15.861 -8.324 -3.714 1.00 80.81 79 ASP A CA 1
ATOM 626 C C . ASP A 1 79 ? 14.984 -9.516 -3.321 1.00 80.81 79 ASP A C 1
ATOM 628 O O . ASP A 1 79 ? 14.510 -10.262 -4.178 1.00 80.81 79 ASP A O 1
ATOM 632 N N . THR A 1 80 ? 14.684 -9.656 -2.027 1.00 84.19 80 THR A N 1
ATOM 633 C CA . THR A 1 80 ? 13.780 -10.704 -1.535 1.00 84.19 80 THR A CA 1
ATOM 634 C C . THR A 1 80 ? 12.349 -10.443 -1.994 1.00 84.19 80 THR A C 1
ATOM 636 O O . THR A 1 80 ? 11.672 -11.368 -2.435 1.00 84.19 80 THR A O 1
ATOM 639 N N . ILE A 1 81 ? 11.892 -9.187 -1.950 1.00 79.62 81 ILE A N 1
ATOM 640 C CA . ILE A 1 81 ? 10.549 -8.810 -2.414 1.00 79.62 81 ILE A CA 1
ATOM 641 C C . ILE A 1 81 ? 10.413 -9.080 -3.915 1.00 79.62 81 ILE A C 1
ATOM 643 O O . ILE A 1 81 ? 9.415 -9.658 -4.343 1.00 79.62 81 ILE A O 1
ATOM 647 N N . ILE A 1 82 ? 11.429 -8.732 -4.710 1.00 82.62 82 ILE A N 1
ATOM 648 C CA . ILE A 1 82 ? 11.448 -9.018 -6.151 1.00 82.62 82 ILE A CA 1
ATOM 649 C C . ILE A 1 82 ? 11.426 -10.531 -6.397 1.00 82.62 82 ILE A C 1
ATOM 651 O O . ILE A 1 82 ? 10.664 -11.003 -7.241 1.00 82.62 82 ILE A O 1
ATOM 655 N N . HIS A 1 83 ? 12.219 -11.307 -5.655 1.00 85.50 83 HIS A N 1
ATOM 656 C CA . HIS A 1 83 ? 12.258 -12.761 -5.803 1.00 85.50 83 HIS A CA 1
ATOM 657 C C . HIS A 1 83 ? 10.911 -13.417 -5.465 1.00 85.50 83 HIS A C 1
ATOM 659 O O . HIS A 1 83 ? 10.398 -14.216 -6.248 1.00 85.50 83 HIS A O 1
ATOM 665 N N . VAL A 1 84 ? 10.296 -13.031 -4.344 1.00 83.25 84 VAL A N 1
ATOM 666 C CA . VAL A 1 84 ? 8.970 -13.520 -3.936 1.00 83.25 84 VAL A CA 1
ATOM 667 C C . VAL A 1 84 ? 7.897 -13.082 -4.932 1.00 83.25 84 VAL A C 1
ATOM 669 O O . VAL A 1 84 ? 7.038 -13.883 -5.292 1.00 83.25 84 VAL A O 1
ATOM 672 N N . GLY A 1 85 ? 7.963 -11.844 -5.429 1.00 83.56 85 GLY A N 1
ATOM 673 C CA . GLY A 1 85 ? 7.052 -11.331 -6.452 1.00 83.56 85 GLY A CA 1
ATOM 674 C C . GLY A 1 85 ? 7.112 -12.140 -7.747 1.00 83.56 85 GLY A C 1
ATOM 675 O O . GLY A 1 85 ? 6.071 -12.505 -8.294 1.00 83.56 85 GLY A O 1
ATOM 676 N N . ARG A 1 86 ? 8.321 -12.500 -8.195 1.00 86.38 86 ARG A N 1
ATOM 677 C CA . ARG A 1 86 ? 8.525 -13.390 -9.348 1.00 86.38 86 ARG A CA 1
ATOM 678 C C . ARG A 1 86 ? 7.982 -14.786 -9.083 1.00 86.38 86 ARG A C 1
ATOM 680 O O . ARG A 1 86 ? 7.269 -15.319 -9.923 1.00 86.38 86 ARG A O 1
ATOM 687 N N . LEU A 1 87 ? 8.261 -15.358 -7.911 1.00 88.38 87 LEU A N 1
ATOM 688 C CA . LEU A 1 87 ? 7.743 -16.674 -7.538 1.00 88.38 87 LEU A CA 1
ATOM 689 C C . LEU A 1 87 ? 6.208 -16.690 -7.543 1.00 88.38 87 LEU A C 1
ATOM 691 O O . LEU A 1 87 ? 5.601 -17.612 -8.080 1.00 88.38 87 LEU A O 1
ATOM 695 N N . ALA A 1 88 ? 5.577 -15.645 -7.006 1.00 83.88 88 ALA A N 1
ATOM 696 C CA . ALA A 1 88 ? 4.128 -15.491 -7.021 1.00 83.88 88 ALA A CA 1
ATOM 697 C C . ALA A 1 88 ? 3.575 -15.367 -8.451 1.00 83.88 88 ALA A C 1
ATOM 699 O O . ALA A 1 88 ? 2.584 -16.018 -8.772 1.00 83.88 88 ALA A O 1
ATOM 700 N N . GLN A 1 89 ? 4.222 -14.585 -9.323 1.00 87.75 89 GLN A N 1
ATOM 701 C CA . GLN A 1 89 ? 3.822 -14.443 -10.730 1.00 87.75 89 GLN A CA 1
ATOM 702 C C . GLN A 1 89 ? 3.948 -15.752 -11.511 1.00 87.75 89 GLN A C 1
ATOM 704 O O . GLN A 1 89 ? 3.038 -16.088 -12.270 1.00 87.75 89 GLN A O 1
ATOM 709 N N . THR A 1 90 ? 5.023 -16.511 -11.279 1.00 90.56 90 THR A N 1
ATOM 710 C CA . THR A 1 90 ? 5.219 -17.845 -11.859 1.00 90.56 90 THR A CA 1
ATOM 711 C C . THR A 1 90 ? 4.142 -18.810 -11.376 1.00 90.56 90 THR A C 1
ATOM 713 O O . THR A 1 90 ? 3.511 -19.477 -12.189 1.00 90.56 90 THR A O 1
ATOM 716 N N . ASN A 1 91 ? 3.865 -18.838 -10.069 1.00 93.25 91 ASN A N 1
ATOM 717 C CA . ASN A 1 91 ? 2.841 -19.716 -9.501 1.00 93.25 91 ASN A CA 1
ATOM 718 C C . ASN A 1 91 ? 1.433 -19.383 -10.024 1.00 93.25 91 ASN A C 1
ATOM 720 O O . ASN A 1 91 ? 0.624 -20.282 -10.249 1.00 93.25 91 ASN A O 1
ATOM 724 N N . LEU A 1 92 ? 1.141 -18.099 -10.247 1.00 87.75 92 LEU A N 1
ATOM 725 C CA . LEU A 1 92 ? -0.147 -17.621 -10.756 1.00 87.75 92 LEU A CA 1
ATOM 726 C C . LEU A 1 92 ? -0.268 -17.664 -12.290 1.00 87.75 92 LEU A C 1
ATOM 728 O O . LEU A 1 92 ? -1.333 -17.327 -12.801 1.00 87.75 92 LEU A O 1
ATOM 732 N N . HIS A 1 93 ? 0.780 -18.071 -13.020 1.00 92.31 93 HIS A N 1
ATOM 733 C CA . HIS A 1 93 ? 0.818 -18.078 -14.491 1.00 92.31 93 HIS A CA 1
ATOM 734 C C . HIS A 1 93 ? 0.362 -16.743 -15.107 1.00 92.31 93 HIS A C 1
ATOM 736 O O . HIS A 1 93 ? -0.407 -16.698 -16.070 1.00 92.31 93 HIS A O 1
ATOM 742 N N . VAL A 1 94 ? 0.807 -15.633 -14.516 1.00 87.19 94 VAL A N 1
ATOM 743 C CA . VAL A 1 94 ? 0.385 -14.292 -14.933 1.00 87.19 94 VAL A CA 1
ATOM 744 C C . VAL A 1 94 ? 0.905 -14.018 -16.352 1.00 87.19 94 VAL A C 1
ATOM 746 O O . VAL A 1 94 ? 2.103 -14.185 -16.590 1.00 87.19 94 VAL A O 1
ATOM 749 N N . PRO A 1 95 ? 0.056 -13.586 -17.306 1.00 88.12 95 PRO A N 1
ATOM 750 C CA . PRO A 1 95 ? 0.503 -13.297 -18.663 1.00 88.12 95 PRO A CA 1
ATOM 751 C C . PRO A 1 95 ? 1.518 -12.151 -18.668 1.00 88.12 95 PRO A C 1
ATOM 753 O O . PRO A 1 95 ? 1.468 -11.243 -17.838 1.00 88.12 95 PRO A O 1
ATOM 756 N N . GLU A 1 96 ? 2.413 -12.157 -19.651 1.00 82.50 96 GLU A N 1
ATOM 757 C CA . GLU A 1 96 ? 3.561 -11.244 -19.728 1.00 82.50 96 GLU A CA 1
ATOM 758 C C . GLU A 1 96 ? 3.161 -9.754 -19.696 1.00 82.50 96 GLU A C 1
ATOM 760 O O . GLU A 1 96 ? 3.831 -8.927 -19.076 1.00 82.50 96 GLU A O 1
ATOM 765 N N . CYS A 1 97 ? 1.988 -9.414 -20.246 1.00 81.00 97 CYS A N 1
ATOM 766 C CA . CYS A 1 97 ? 1.427 -8.058 -20.233 1.00 81.00 97 CYS A CA 1
ATOM 767 C C . CYS A 1 97 ? 0.953 -7.564 -18.847 1.00 81.00 97 CYS A C 1
ATOM 769 O O . CYS A 1 97 ? 0.687 -6.367 -18.684 1.00 81.00 97 CYS A O 1
ATOM 771 N N . LEU A 1 98 ? 0.833 -8.470 -17.870 1.00 83.00 98 LEU A N 1
ATOM 772 C CA . LEU A 1 98 ? 0.490 -8.222 -16.465 1.00 83.00 98 LEU A CA 1
ATOM 773 C C . LEU A 1 98 ? 1.667 -8.522 -15.519 1.00 83.00 98 LEU A C 1
ATOM 775 O O . LEU A 1 98 ? 1.524 -8.463 -14.296 1.00 83.00 98 LEU A O 1
ATOM 779 N N . CYS A 1 99 ? 2.837 -8.844 -16.066 1.00 84.62 99 CYS A N 1
ATOM 780 C CA . CYS A 1 99 ? 4.009 -9.151 -15.270 1.00 84.62 99 CYS A CA 1
ATOM 781 C C . CYS A 1 99 ? 4.690 -7.845 -14.840 1.00 84.62 99 CYS A C 1
ATOM 783 O O . CYS A 1 99 ? 5.284 -7.132 -15.653 1.00 84.62 99 CYS A O 1
ATOM 785 N N . VAL A 1 100 ? 4.569 -7.500 -13.557 1.00 81.31 100 VAL A N 1
ATOM 786 C CA . VAL A 1 100 ? 5.210 -6.316 -12.954 1.00 81.31 100 VAL A CA 1
ATOM 787 C C . VAL A 1 100 ? 6.730 -6.498 -12.851 1.00 81.31 100 VAL A C 1
ATOM 789 O O . VAL A 1 100 ? 7.466 -5.535 -13.062 1.00 81.31 100 VAL A O 1
ATOM 792 N N . PHE A 1 101 ? 7.210 -7.720 -12.583 1.00 80.50 101 PHE A N 1
ATOM 793 C CA . PHE A 1 101 ? 8.627 -8.016 -12.371 1.00 80.50 101 PHE A CA 1
ATOM 794 C C . PHE A 1 101 ? 9.202 -8.770 -13.576 1.00 80.50 101 PHE A C 1
ATOM 796 O O . PHE A 1 101 ? 9.105 -9.988 -13.662 1.00 80.50 101 PHE A O 1
ATOM 803 N N . THR A 1 102 ? 9.833 -8.059 -14.506 1.00 75.75 102 THR A N 1
ATOM 804 C CA . THR A 1 102 ? 10.542 -8.657 -15.652 1.00 75.75 102 THR A CA 1
ATOM 805 C C . THR A 1 102 ? 12.057 -8.659 -15.427 1.00 75.75 102 THR A C 1
ATOM 807 O O . THR A 1 102 ? 12.578 -7.896 -14.611 1.00 75.75 102 THR A O 1
ATOM 810 N N . ASN A 1 103 ? 12.774 -9.568 -16.098 1.00 67.94 103 ASN A N 1
ATOM 811 C CA . ASN A 1 103 ? 14.240 -9.669 -16.017 1.00 67.94 103 ASN A CA 1
ATOM 812 C C . ASN A 1 103 ? 14.963 -8.598 -16.851 1.00 67.94 103 ASN A C 1
ATOM 814 O O . ASN A 1 103 ? 16.137 -8.346 -16.602 1.00 67.94 103 ASN A O 1
ATOM 818 N N . GLU A 1 104 ? 14.271 -7.980 -17.813 1.00 63.22 104 GLU A N 1
ATOM 819 C CA . GLU A 1 104 ? 14.894 -7.195 -18.891 1.00 63.22 104 GLU A CA 1
ATOM 820 C C . GLU A 1 104 ? 14.449 -5.717 -18.956 1.00 63.22 104 GLU A C 1
ATOM 822 O O . GLU A 1 104 ? 14.903 -4.984 -19.827 1.00 63.22 104 GLU A O 1
ATOM 827 N N . ASP A 1 105 ? 13.606 -5.233 -18.037 1.00 53.25 105 ASP A N 1
ATOM 828 C CA . ASP A 1 105 ? 13.046 -3.871 -18.108 1.00 53.25 105 ASP A CA 1
ATOM 829 C C . ASP A 1 105 ? 13.750 -2.848 -17.199 1.00 53.25 105 ASP A C 1
ATOM 831 O O . ASP A 1 105 ? 14.302 -3.224 -16.159 1.00 53.25 105 ASP A O 1
ATOM 835 N N . PRO A 1 106 ? 13.672 -1.535 -17.528 1.00 57.66 106 PRO A N 1
ATOM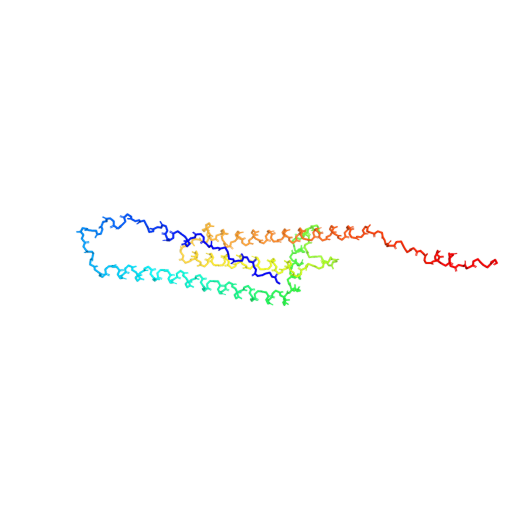 836 C CA . PRO A 1 106 ? 14.183 -0.456 -16.688 1.00 57.66 106 PRO A CA 1
ATOM 837 C C . PRO A 1 106 ? 13.588 -0.597 -15.290 1.00 57.66 106 PRO A C 1
ATOM 839 O O . PRO A 1 106 ? 12.367 -0.499 -15.112 1.00 57.66 106 PRO A O 1
ATOM 842 N N . GLY A 1 107 ? 14.473 -0.894 -14.335 1.00 62.78 107 GLY A N 1
ATOM 843 C CA . GLY A 1 107 ? 14.133 -1.298 -12.980 1.00 62.78 107 GLY A CA 1
ATOM 844 C C . GLY A 1 107 ? 13.000 -0.460 -12.406 1.00 62.78 107 GLY A C 1
ATOM 845 O O . GLY A 1 107 ? 12.960 0.761 -12.569 1.00 62.78 107 GLY A O 1
ATOM 846 N N . MET A 1 108 ? 12.048 -1.135 -11.763 1.00 77.56 108 MET A N 1
ATOM 847 C CA . MET A 1 108 ? 11.000 -0.468 -11.005 1.00 77.56 108 MET A CA 1
ATOM 848 C C . MET A 1 108 ? 11.652 0.586 -10.106 1.00 77.56 108 MET A C 1
ATOM 850 O O . MET A 1 108 ? 12.471 0.241 -9.259 1.00 77.56 108 MET A O 1
ATOM 854 N N . THR A 1 109 ? 11.348 1.862 -10.363 1.00 83.06 109 THR A N 1
ATOM 855 C CA . THR A 1 109 ? 11.976 2.982 -9.654 1.00 83.06 109 THR A CA 1
ATOM 856 C C . THR A 1 109 ? 11.743 2.814 -8.164 1.00 83.06 109 THR A C 1
ATOM 858 O O . THR A 1 109 ? 10.610 2.528 -7.770 1.00 83.06 109 THR A O 1
ATOM 861 N N . ASP A 1 110 ? 12.785 3.005 -7.360 1.00 82.50 110 ASP A N 1
ATOM 862 C CA . ASP A 1 110 ? 12.724 2.769 -5.916 1.00 82.50 110 ASP A CA 1
ATOM 863 C C . ASP A 1 110 ? 11.61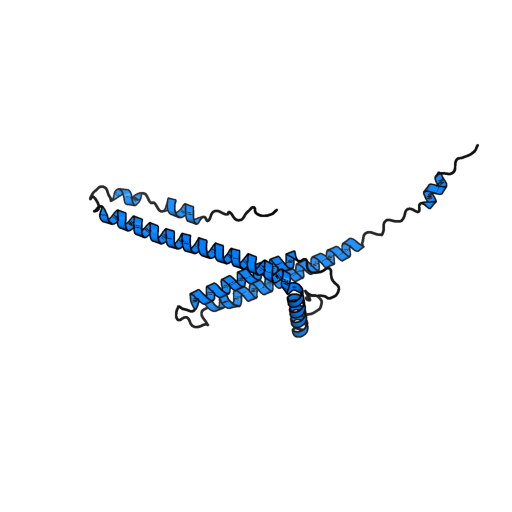7 3.602 -5.249 1.00 82.50 110 ASP A C 1
ATOM 865 O O . ASP A 1 110 ? 10.938 3.106 -4.354 1.00 82.50 110 ASP A O 1
ATOM 869 N N . ASP A 1 111 ? 11.313 4.788 -5.787 1.00 85.31 111 ASP A N 1
ATOM 870 C CA . ASP A 1 111 ? 10.177 5.619 -5.365 1.00 85.31 111 ASP A CA 1
ATOM 871 C C . ASP A 1 111 ? 8.823 4.902 -5.494 1.00 85.31 111 ASP A C 1
ATOM 873 O O . ASP A 1 111 ? 7.998 4.956 -4.587 1.00 85.31 111 ASP A O 1
ATOM 877 N N . ASN A 1 112 ? 8.587 4.178 -6.593 1.00 85.38 112 ASN A N 1
ATOM 878 C CA . ASN A 1 112 ? 7.328 3.452 -6.798 1.00 85.38 112 ASN A CA 1
ATOM 879 C C . ASN A 1 112 ? 7.205 2.267 -5.834 1.00 85.38 112 ASN A C 1
ATOM 881 O O . ASN A 1 112 ? 6.105 1.963 -5.366 1.00 85.38 112 ASN A O 1
ATOM 885 N N . ILE A 1 113 ? 8.329 1.601 -5.541 1.00 83.81 113 ILE A N 1
ATOM 886 C CA . ILE A 1 113 ? 8.390 0.503 -4.565 1.00 83.81 113 ILE A CA 1
ATOM 887 C C . ILE A 1 113 ? 8.083 1.044 -3.175 1.00 83.81 113 ILE A C 1
ATOM 889 O O . ILE A 1 113 ? 7.253 0.480 -2.463 1.00 83.81 113 ILE A O 1
ATOM 893 N N . ARG A 1 114 ? 8.714 2.165 -2.824 1.00 85.81 114 ARG A N 1
ATOM 894 C CA . ARG A 1 114 ? 8.547 2.837 -1.544 1.00 85.81 114 ARG A CA 1
ATOM 895 C C . ARG A 1 114 ? 7.108 3.298 -1.337 1.00 85.81 114 ARG A C 1
ATOM 897 O O . ARG A 1 114 ? 6.502 2.895 -0.353 1.00 85.81 114 ARG A O 1
ATOM 904 N N . ILE A 1 115 ? 6.527 4.032 -2.290 1.00 87.25 115 ILE A N 1
ATOM 905 C CA . ILE A 1 115 ? 5.129 4.495 -2.216 1.00 87.25 115 ILE A CA 1
ATOM 906 C C . ILE A 1 115 ? 4.173 3.306 -2.074 1.00 87.25 115 ILE A C 1
ATOM 908 O O . ILE A 1 115 ? 3.292 3.311 -1.217 1.00 87.25 115 ILE A O 1
ATOM 912 N N . THR A 1 116 ? 4.361 2.258 -2.881 1.00 87.12 116 THR A N 1
ATOM 913 C CA . THR A 1 116 ? 3.510 1.061 -2.819 1.00 87.12 116 THR A CA 1
ATOM 914 C C . THR A 1 116 ? 3.611 0.370 -1.459 1.00 87.12 116 THR A C 1
ATOM 916 O O . THR A 1 116 ? 2.591 -0.008 -0.881 1.00 87.12 116 THR A O 1
ATOM 919 N N . GLY A 1 117 ? 4.830 0.225 -0.934 1.00 85.06 117 GLY A N 1
ATOM 920 C CA . GLY A 1 117 ? 5.082 -0.358 0.379 1.00 85.06 117 GLY A CA 1
ATOM 921 C C . GLY A 1 117 ? 4.478 0.469 1.512 1.00 85.06 117 GLY A C 1
ATOM 922 O O . GLY A 1 117 ? 3.784 -0.087 2.359 1.00 85.06 117 GLY A O 1
ATOM 923 N N . GLU A 1 118 ? 4.666 1.790 1.498 1.00 85.38 118 GLU A N 1
ATOM 924 C CA . GLU A 1 118 ? 4.084 2.712 2.478 1.00 85.38 118 GLU A CA 1
ATOM 925 C C . GLU A 1 118 ? 2.548 2.607 2.496 1.00 85.38 118 GLU A C 1
ATOM 927 O O . GLU A 1 118 ? 1.956 2.407 3.558 1.00 85.38 118 GLU A O 1
ATOM 932 N N . VAL A 1 119 ? 1.893 2.649 1.330 1.00 87.25 119 VAL A N 1
ATOM 933 C CA . VAL A 1 119 ? 0.424 2.581 1.227 1.00 87.25 119 VAL A CA 1
ATOM 934 C C . VAL A 1 119 ? -0.125 1.225 1.682 1.00 87.25 119 VAL A C 1
ATOM 936 O O . VAL A 1 119 ? -1.095 1.174 2.445 1.00 87.25 119 VAL A O 1
ATOM 939 N N . LEU A 1 120 ? 0.498 0.119 1.262 1.00 84.75 120 LEU A N 1
ATOM 940 C CA . LEU A 1 120 ? 0.115 -1.225 1.703 1.00 84.75 120 LEU A CA 1
ATOM 941 C C . LEU A 1 120 ? 0.247 -1.374 3.217 1.00 84.75 120 LEU A C 1
ATOM 943 O O . LEU A 1 120 ? -0.675 -1.856 3.872 1.00 84.75 120 LEU A O 1
ATOM 947 N N . MET A 1 121 ? 1.367 -0.932 3.785 1.00 83.62 121 MET A N 1
ATOM 948 C CA . MET A 1 121 ? 1.635 -1.062 5.216 1.00 83.62 121 MET A CA 1
ATOM 949 C C . MET A 1 121 ? 0.681 -0.217 6.055 1.00 83.62 121 MET A C 1
ATOM 951 O O . MET A 1 121 ? 0.161 -0.710 7.055 1.00 83.62 121 MET A O 1
ATOM 955 N N . VAL A 1 122 ? 0.377 1.012 5.628 1.00 84.31 122 VAL A N 1
ATOM 956 C CA . VAL A 1 122 ? -0.656 1.843 6.262 1.00 84.31 122 VAL A CA 1
ATOM 957 C C . VAL A 1 122 ? -2.012 1.133 6.223 1.00 84.31 122 VAL A C 1
ATOM 959 O O . VAL A 1 122 ? -2.698 1.057 7.242 1.00 84.31 122 VAL A O 1
ATOM 962 N N . SER A 1 123 ? -2.379 0.534 5.087 1.00 88.19 123 SER A N 1
ATOM 963 C CA . SER A 1 123 ? -3.616 -0.245 4.969 1.00 88.19 123 SER A CA 1
ATOM 964 C C . SER A 1 123 ? -3.648 -1.456 5.909 1.00 88.19 123 SER A C 1
ATOM 966 O O . SER A 1 123 ? -4.664 -1.688 6.565 1.00 88.19 123 SER A O 1
ATOM 968 N N . TYR A 1 124 ? -2.555 -2.219 6.009 1.00 84.00 124 TYR A N 1
ATOM 969 C CA . TYR A 1 124 ? -2.447 -3.351 6.937 1.00 84.00 124 TYR A CA 1
ATOM 970 C C . TYR A 1 124 ? -2.490 -2.911 8.400 1.00 84.00 124 TYR A C 1
ATOM 972 O O . TYR A 1 124 ? -3.103 -3.588 9.222 1.00 84.00 124 TYR A O 1
ATOM 980 N N . PHE A 1 125 ? -1.892 -1.767 8.729 1.00 85.06 125 PHE A N 1
ATOM 981 C CA . PHE A 1 125 ? -1.953 -1.196 10.069 1.00 85.06 125 PHE A CA 1
ATOM 982 C C . PHE A 1 125 ? -3.393 -0.834 10.459 1.00 85.06 125 PHE A C 1
ATOM 984 O O . PHE A 1 125 ? -3.858 -1.231 11.527 1.00 85.06 125 PHE A O 1
ATOM 991 N N . PHE A 1 126 ? -4.141 -0.166 9.573 1.00 82.69 126 PHE A N 1
ATOM 992 C CA . PHE A 1 126 ? -5.563 0.111 9.800 1.00 82.69 126 PHE A CA 1
ATOM 993 C C . PHE A 1 126 ? -6.403 -1.168 9.887 1.00 82.69 126 PHE A C 1
ATOM 995 O O . PHE A 1 126 ? -7.295 -1.247 10.731 1.00 82.69 126 PHE A O 1
ATOM 1002 N N . ALA A 1 127 ? -6.100 -2.180 9.071 1.00 85.06 127 ALA A N 1
ATOM 1003 C CA . ALA A 1 127 ? -6.762 -3.480 9.131 1.00 85.06 127 ALA A CA 1
ATOM 1004 C C . ALA A 1 127 ? -6.526 -4.184 10.478 1.00 85.06 127 ALA A C 1
ATOM 1006 O O . ALA A 1 127 ? -7.474 -4.656 11.106 1.00 85.06 127 ALA A O 1
ATOM 1007 N N . ALA A 1 128 ? -5.280 -4.193 10.963 1.00 83.75 128 ALA A N 1
ATOM 1008 C CA . ALA A 1 128 ? -4.908 -4.768 12.252 1.00 83.75 128 ALA A CA 1
ATOM 1009 C C . ALA A 1 128 ? -5.555 -4.016 13.420 1.00 83.75 128 ALA A C 1
ATOM 1011 O O . ALA A 1 128 ? -6.101 -4.640 14.328 1.00 83.75 128 ALA A O 1
ATOM 1012 N N . MET A 1 129 ? -5.554 -2.681 13.374 1.00 82.94 129 MET A N 1
ATOM 1013 C CA . MET A 1 129 ? -6.220 -1.854 14.378 1.00 82.94 129 MET A CA 1
ATOM 1014 C C . MET A 1 129 ? -7.735 -2.091 14.379 1.00 82.94 129 MET A C 1
ATOM 1016 O O . MET A 1 129 ? -8.324 -2.267 15.441 1.00 82.94 129 MET A O 1
ATOM 1020 N N . GLY A 1 130 ? -8.367 -2.153 13.203 1.00 82.00 130 GLY A N 1
ATOM 1021 C CA . GLY A 1 130 ? -9.788 -2.473 13.070 1.00 82.00 130 GLY A CA 1
ATOM 1022 C C . GLY A 1 130 ? -10.122 -3.840 13.663 1.00 82.00 130 GLY A C 1
ATOM 1023 O O . GLY A 1 130 ? -11.050 -3.956 14.461 1.00 82.00 130 GLY A O 1
ATOM 1024 N N . LEU A 1 131 ? -9.318 -4.861 13.356 1.00 78.19 131 LEU A N 1
ATOM 1025 C CA . LEU A 1 131 ? -9.495 -6.201 13.911 1.00 78.19 131 LEU A CA 1
ATOM 1026 C C . LEU A 1 131 ? -9.309 -6.217 15.437 1.00 78.19 131 LEU A C 1
ATOM 1028 O O . LEU A 1 131 ? -10.115 -6.822 16.139 1.00 78.19 131 LEU A O 1
ATOM 1032 N N . PHE A 1 132 ? -8.302 -5.513 15.959 1.00 81.62 132 PHE A N 1
ATOM 1033 C CA . PHE A 1 132 ? -8.037 -5.413 17.396 1.00 81.62 132 PHE A CA 1
ATOM 1034 C C . PHE A 1 132 ? -9.146 -4.680 18.161 1.00 81.62 132 PHE A C 1
ATOM 1036 O O . PHE A 1 132 ? -9.446 -5.044 19.293 1.00 81.62 132 PHE A O 1
ATOM 1043 N N . LEU A 1 133 ? -9.781 -3.670 17.559 1.00 82.25 133 LEU A N 1
ATOM 1044 C CA . LEU A 1 133 ? -10.891 -2.937 18.178 1.00 82.25 133 LEU A CA 1
ATOM 1045 C C . LEU A 1 133 ? -12.217 -3.710 18.129 1.00 82.25 133 LEU A C 1
ATOM 1047 O O . LEU A 1 133 ? -13.053 -3.551 19.021 1.00 82.25 133 LEU A O 1
ATOM 1051 N N . VAL A 1 134 ? -12.423 -4.540 17.102 1.00 78.56 134 VAL A N 1
ATOM 1052 C CA . VAL A 1 134 ? -13.660 -5.319 16.921 1.00 78.56 134 VAL A CA 1
ATOM 1053 C C . VAL A 1 134 ? -13.612 -6.656 17.676 1.00 78.56 134 VAL A C 1
ATOM 1055 O O . VAL A 1 134 ? -14.619 -7.062 18.256 1.00 78.56 134 VAL A O 1
ATOM 1058 N N . ALA A 1 135 ? -12.447 -7.308 17.765 1.00 72.25 135 ALA A N 1
ATOM 1059 C CA . ALA A 1 135 ? -12.280 -8.615 18.415 1.00 72.25 135 ALA A CA 1
ATOM 1060 C C . ALA A 1 135 ? -12.764 -8.705 19.886 1.00 72.25 135 ALA A C 1
ATOM 1062 O O . ALA A 1 135 ? -13.375 -9.715 20.241 1.00 72.25 135 ALA A O 1
ATOM 1063 N N . PRO A 1 136 ? -12.575 -7.694 20.761 1.00 73.44 136 PRO A N 1
ATOM 1064 C CA . PRO A 1 136 ? -12.993 -7.771 22.161 1.00 73.44 136 PRO A CA 1
ATOM 1065 C C . PRO A 1 136 ? -14.513 -7.699 22.340 1.00 73.44 136 PRO A C 1
ATOM 1067 O O . PRO A 1 136 ? -15.041 -8.120 23.370 1.00 73.44 136 PRO A O 1
ATOM 1070 N N . LYS A 1 137 ? -15.249 -7.184 21.346 1.00 72.94 137 LYS A N 1
ATOM 1071 C CA . LYS A 1 137 ? -16.698 -6.965 21.434 1.00 72.94 137 LYS A CA 1
ATOM 1072 C C . LYS A 1 137 ? -17.514 -8.223 21.120 1.00 72.94 137 LYS A C 1
ATOM 1074 O O . LYS A 1 137 ? -18.503 -8.122 20.414 1.00 72.94 137 LYS A O 1
ATOM 1079 N N . LYS A 1 138 ? -17.127 -9.408 21.622 1.00 58.09 138 LYS A N 1
ATOM 1080 C CA . LYS A 1 13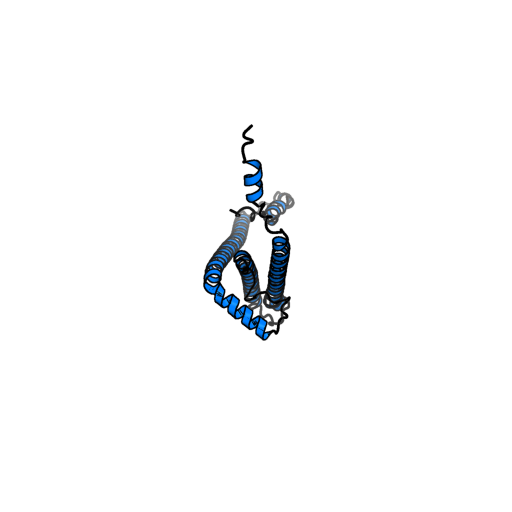8 ? -17.860 -10.696 21.461 1.00 58.09 138 LYS A CA 1
ATOM 1081 C C . LYS A 1 138 ? -18.380 -10.972 20.031 1.00 58.09 138 LYS A C 1
ATOM 1083 O O . LYS A 1 138 ? -19.333 -11.729 19.851 1.00 58.09 138 LYS A O 1
ATOM 1088 N N . GLY A 1 139 ? -17.779 -10.336 19.030 1.00 57.19 139 GLY A N 1
ATOM 1089 C CA . GLY A 1 139 ? -18.263 -10.318 17.666 1.00 57.19 139 GLY A CA 1
ATOM 1090 C C . GLY A 1 139 ? -17.775 -11.564 16.968 1.00 57.19 139 GLY A C 1
ATOM 1091 O O . GLY A 1 139 ? -16.578 -11.848 16.945 1.00 57.19 139 GLY A O 1
ATOM 1092 N N . THR A 1 140 ? -18.707 -12.324 16.412 1.00 76.00 140 THR A N 1
ATOM 1093 C CA . THR A 1 140 ? -18.414 -13.382 15.454 1.00 76.00 140 THR A CA 1
ATOM 1094 C C . THR A 1 140 ? -17.438 -12.834 14.406 1.00 76.00 140 THR A C 1
ATOM 1096 O O . THR A 1 140 ? -17.651 -11.735 13.905 1.00 76.00 140 THR A O 1
ATOM 1099 N N . LEU A 1 141 ? -16.398 -13.586 14.024 1.00 70.94 141 LEU A N 1
ATOM 1100 C CA . LEU A 1 141 ? -15.438 -13.186 12.970 1.00 70.94 141 LEU A CA 1
ATOM 1101 C C . LEU A 1 141 ? -16.106 -12.813 11.628 1.00 70.94 141 LEU A C 1
ATOM 1103 O O . LEU A 1 141 ? -15.483 -12.207 10.765 1.00 70.94 141 LEU A O 1
ATOM 1107 N N . TRP A 1 142 ? -17.379 -13.174 11.479 1.00 80.31 142 TRP A N 1
ATOM 1108 C CA . TRP A 1 142 ? -18.265 -12.837 10.373 1.00 80.31 142 TRP A CA 1
ATOM 1109 C C . TRP A 1 142 ? -18.893 -11.440 10.456 1.00 80.31 142 TRP A C 1
ATOM 1111 O O . TRP A 1 142 ? -19.718 -11.108 9.607 1.00 80.31 142 TRP A O 1
ATOM 1121 N N . ASP A 1 143 ? -18.546 -10.626 11.456 1.00 84.50 143 ASP A N 1
ATOM 1122 C CA . ASP A 1 143 ? -18.986 -9.236 11.500 1.00 84.50 143 ASP A CA 1
ATOM 1123 C C . ASP A 1 143 ? -18.494 -8.498 10.246 1.00 84.50 143 ASP A C 1
ATOM 1125 O O . ASP A 1 143 ? -17.316 -8.550 9.877 1.00 84.50 143 ASP A O 1
ATOM 1129 N N . VAL A 1 144 ? -19.419 -7.802 9.585 1.00 86.38 144 VAL A N 1
ATOM 1130 C CA . VAL A 1 144 ? -19.187 -7.084 8.328 1.00 86.38 144 VAL A CA 1
ATOM 1131 C C . VAL A 1 144 ? -18.055 -6.072 8.494 1.00 86.38 144 VAL A C 1
ATOM 1133 O O . VAL A 1 144 ? -17.249 -5.895 7.581 1.00 86.38 144 VAL A O 1
ATOM 1136 N N . TYR A 1 145 ? -17.938 -5.456 9.672 1.00 82.94 145 TYR A N 1
ATOM 1137 C CA . TYR A 1 145 ? -16.861 -4.514 9.970 1.00 82.94 145 TYR A CA 1
ATOM 1138 C C . TYR A 1 145 ? -15.499 -5.197 10.123 1.00 82.94 145 TYR A C 1
ATOM 1140 O O . TYR A 1 145 ? -14.504 -4.677 9.617 1.00 82.94 145 TYR A O 1
ATOM 1148 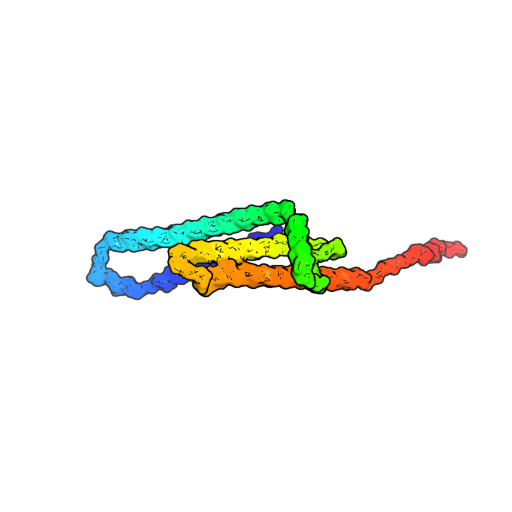N N . ALA A 1 146 ? -15.449 -6.372 10.759 1.00 82.00 146 ALA A N 1
ATOM 1149 C CA . ALA A 1 146 ? -14.219 -7.150 10.899 1.00 82.00 146 ALA A CA 1
ATOM 1150 C C . ALA A 1 146 ? -13.722 -7.654 9.536 1.00 82.00 146 ALA A C 1
ATOM 1152 O O . ALA A 1 146 ? -12.548 -7.490 9.208 1.00 82.00 146 ALA A O 1
ATOM 1153 N N . LEU A 1 147 ? -14.622 -8.204 8.713 1.00 86.75 147 LEU A N 1
ATOM 1154 C CA . LEU A 1 147 ? -14.297 -8.668 7.362 1.00 86.75 147 LEU A CA 1
ATOM 1155 C C . LEU A 1 147 ? -13.915 -7.509 6.435 1.00 86.75 147 LEU A C 1
ATOM 1157 O O . LEU A 1 147 ? -12.924 -7.595 5.708 1.00 86.75 147 LEU A O 1
ATOM 1161 N N . GLY A 1 148 ? -14.677 -6.415 6.483 1.00 85.31 148 GLY A N 1
ATOM 1162 C CA . GLY A 1 148 ? -14.458 -5.233 5.6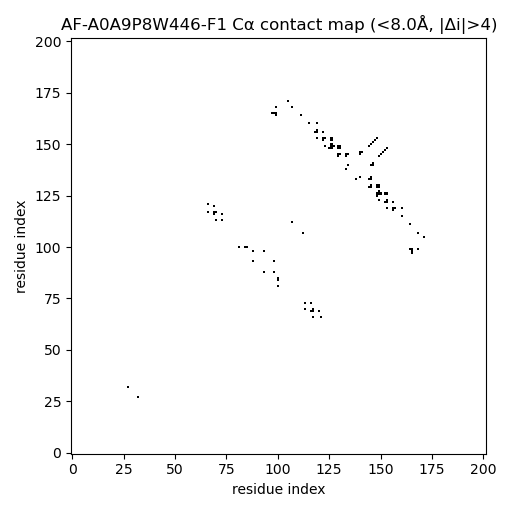58 1.00 85.31 148 GLY A CA 1
ATOM 1163 C C . GLY A 1 148 ? -13.109 -4.574 5.935 1.00 85.31 148 GLY A C 1
ATOM 1164 O O . GLY A 1 148 ? -12.298 -4.413 5.023 1.00 85.31 148 GLY A O 1
ATOM 1165 N N . LEU A 1 149 ? -12.840 -4.232 7.198 1.00 83.81 149 LEU A N 1
ATOM 1166 C CA . LEU A 1 149 ? -11.594 -3.564 7.580 1.00 83.81 149 LEU A CA 1
ATOM 1167 C C . LEU A 1 149 ? -10.397 -4.517 7.580 1.00 83.81 149 LEU A C 1
ATOM 1169 O O . LEU A 1 149 ? -9.307 -4.114 7.184 1.00 83.81 149 LEU A O 1
ATOM 1173 N N . GLY A 1 150 ? -10.590 -5.767 8.004 1.00 82.25 150 GLY A N 1
ATOM 1174 C CA . GLY A 1 150 ? -9.511 -6.736 8.177 1.00 82.25 150 GLY A CA 1
ATOM 1175 C C . GLY A 1 150 ? -9.048 -7.402 6.883 1.00 82.25 150 GLY A C 1
ATOM 1176 O O . GLY A 1 150 ? -7.851 -7.611 6.707 1.00 82.25 150 GLY A O 1
ATOM 1177 N N . ILE A 1 151 ? -9.973 -7.742 5.978 1.00 83.88 151 ILE A N 1
ATOM 1178 C CA . ILE A 1 151 ? -9.676 -8.560 4.788 1.00 83.88 151 ILE A CA 1
ATOM 1179 C C . ILE A 1 151 ? -9.904 -7.775 3.501 1.00 83.88 151 ILE A C 1
ATOM 1181 O O . ILE A 1 151 ? -9.006 -7.692 2.662 1.00 83.88 151 ILE A O 1
ATOM 1185 N N . VAL A 1 152 ? -11.093 -7.189 3.336 1.00 89.00 152 VAL A N 1
ATOM 1186 C CA . VAL A 1 152 ? -11.470 -6.540 2.072 1.00 89.00 152 VAL A CA 1
ATOM 1187 C C . VAL A 1 152 ? -10.598 -5.314 1.814 1.00 89.00 152 VAL A C 1
ATOM 1189 O O . VAL A 1 152 ? -10.071 -5.168 0.716 1.00 89.00 152 VAL A O 1
ATOM 1192 N N . ASN A 1 153 ? -10.373 -4.475 2.827 1.00 88.69 153 ASN A N 1
ATOM 1193 C CA . ASN A 1 153 ? -9.551 -3.273 2.700 1.00 88.69 153 ASN A CA 1
ATOM 1194 C C . ASN A 1 153 ? -8.113 -3.554 2.203 1.00 88.69 153 ASN A C 1
ATOM 1196 O O . ASN A 1 153 ? -7.757 -3.041 1.139 1.00 88.69 153 ASN A O 1
ATOM 1200 N N . PRO A 1 154 ? -7.285 -4.387 2.872 1.00 84.69 154 PRO A N 1
ATOM 1201 C CA . PRO A 1 154 ? -5.936 -4.666 2.381 1.00 84.69 154 PRO A CA 1
ATOM 1202 C C . PRO A 1 154 ? -5.929 -5.378 1.022 1.00 84.69 154 PRO A C 1
ATOM 1204 O O . PRO A 1 154 ? -5.043 -5.108 0.214 1.00 84.69 154 PRO A O 1
ATOM 1207 N N . ALA A 1 155 ? -6.924 -6.223 0.722 1.00 86.88 155 ALA A N 1
ATOM 1208 C CA . ALA A 1 155 ? -7.047 -6.846 -0.596 1.00 86.88 155 ALA A CA 1
ATOM 1209 C C . ALA A 1 155 ? -7.315 -5.809 -1.703 1.00 86.88 155 ALA A C 1
ATOM 1211 O O . ALA A 1 155 ? -6.651 -5.826 -2.740 1.00 86.88 155 ALA A O 1
ATOM 1212 N N . CYS A 1 156 ? -8.241 -4.871 -1.476 1.00 93.12 156 CYS A N 1
ATOM 1213 C CA . CYS A 1 156 ? -8.540 -3.787 -2.410 1.00 93.12 156 CYS A CA 1
ATOM 1214 C C . CYS A 1 156 ? -7.337 -2.863 -2.609 1.00 93.12 156 CYS A C 1
ATOM 1216 O O . CYS A 1 156 ? -6.982 -2.562 -3.747 1.00 93.12 156 CYS A O 1
ATOM 1218 N N . VAL A 1 157 ? -6.684 -2.443 -1.523 1.00 90.19 157 VAL A N 1
ATOM 1219 C CA . VAL A 1 157 ? -5.489 -1.594 -1.601 1.00 90.19 157 VAL A CA 1
ATOM 1220 C C . VAL A 1 157 ? -4.367 -2.314 -2.344 1.00 90.19 157 VAL A C 1
ATOM 1222 O O . VAL A 1 157 ? -3.766 -1.729 -3.242 1.00 90.19 157 VAL A O 1
ATOM 1225 N N . GLY A 1 158 ? -4.131 -3.595 -2.052 1.00 88.19 158 GLY A N 1
ATOM 1226 C CA . GLY A 1 158 ? -3.145 -4.396 -2.773 1.00 88.19 158 GLY A CA 1
ATOM 1227 C C . GLY A 1 158 ? -3.447 -4.513 -4.263 1.00 88.19 158 GLY A C 1
ATOM 1228 O O . GLY A 1 158 ? -2.543 -4.349 -5.080 1.00 88.19 158 GLY A O 1
ATOM 1229 N N . PHE A 1 159 ? -4.713 -4.696 -4.635 1.00 89.00 159 PHE A N 1
ATOM 1230 C CA . PHE A 1 159 ? -5.122 -4.717 -6.037 1.00 89.00 159 PHE A CA 1
ATOM 1231 C C . PHE A 1 159 ? -4.912 -3.363 -6.733 1.00 89.00 159 PHE A C 1
ATOM 1233 O O . PHE A 1 159 ? -4.368 -3.313 -7.835 1.00 89.00 159 PHE A O 1
ATOM 1240 N N . VAL A 1 160 ? -5.280 -2.250 -6.090 1.00 93.12 160 VAL A N 1
ATOM 1241 C CA . VAL A 1 160 ? -5.060 -0.898 -6.638 1.00 93.12 160 VAL A CA 1
ATOM 1242 C C . VAL A 1 160 ? -3.569 -0.606 -6.798 1.00 93.12 160 VAL A C 1
ATOM 1244 O O . VAL A 1 160 ? -3.156 -0.105 -7.842 1.00 93.12 160 VAL A O 1
ATOM 1247 N N . MET A 1 161 ? -2.745 -0.958 -5.809 1.00 90.56 161 MET A N 1
ATOM 1248 C CA . MET A 1 161 ? -1.293 -0.796 -5.897 1.00 90.56 161 MET A CA 1
ATOM 1249 C C . MET A 1 161 ? -0.687 -1.665 -7.003 1.00 90.56 161 MET A C 1
ATOM 1251 O O . MET A 1 161 ? 0.180 -1.212 -7.747 1.00 90.56 161 MET A O 1
ATOM 1255 N N . TRP A 1 162 ? -1.184 -2.890 -7.180 1.00 87.25 162 TRP A N 1
ATOM 1256 C CA . TRP A 1 162 ? -0.781 -3.744 -8.294 1.00 87.25 162 TRP A CA 1
ATOM 1257 C C . TRP A 1 162 ? -1.083 -3.091 -9.649 1.00 87.25 162 TRP A C 1
ATOM 1259 O O . TRP A 1 162 ? -0.213 -3.025 -10.518 1.00 87.25 162 TRP A O 1
ATOM 1269 N N . LEU A 1 163 ? -2.292 -2.545 -9.824 1.00 90.81 163 LEU A N 1
ATOM 1270 C CA . LEU A 1 163 ? -2.665 -1.799 -11.030 1.00 90.81 163 LEU A CA 1
ATOM 1271 C C . LEU A 1 163 ? -1.800 -0.549 -11.230 1.00 90.81 163 LEU A C 1
ATOM 1273 O O . LEU A 1 163 ? -1.380 -0.275 -12.353 1.00 90.81 163 LEU A O 1
ATOM 1277 N N . TYR A 1 164 ? -1.495 0.185 -10.161 1.00 91.88 164 TYR A N 1
ATOM 1278 C CA . TYR A 1 164 ? -0.613 1.350 -10.212 1.00 91.88 164 TYR A CA 1
ATOM 1279 C C . TYR A 1 164 ? 0.786 0.989 -10.733 1.00 91.88 164 TYR A C 1
ATOM 1281 O O . TYR A 1 164 ? 1.312 1.658 -11.628 1.00 91.88 164 TYR A O 1
ATOM 1289 N N . LEU A 1 165 ? 1.365 -0.111 -10.243 1.00 87.44 165 LEU A N 1
ATOM 1290 C CA . LEU A 1 165 ? 2.653 -0.613 -10.724 1.00 87.44 165 LEU A CA 1
ATOM 1291 C C . LEU A 1 165 ? 2.586 -1.055 -12.193 1.00 87.44 165 LEU A C 1
ATOM 1293 O O . LEU A 1 165 ? 3.510 -0.774 -12.963 1.00 87.44 165 LEU A O 1
ATOM 1297 N N . LEU A 1 166 ? 1.483 -1.688 -12.608 1.00 88.12 166 LEU A N 1
ATOM 1298 C CA . LEU A 1 166 ? 1.250 -2.064 -14.005 1.00 88.12 166 LEU A CA 1
ATOM 1299 C C . LEU A 1 166 ? 1.174 -0.852 -14.937 1.00 88.12 166 LEU A C 1
ATOM 1301 O O . LEU A 1 166 ? 1.801 -0.855 -15.999 1.00 88.12 166 LEU A O 1
ATOM 1305 N N . LEU A 1 167 ? 0.428 0.183 -14.552 1.00 90.44 167 LEU A N 1
ATOM 1306 C CA . LEU A 1 167 ? 0.310 1.417 -15.331 1.00 90.44 167 LEU A CA 1
ATOM 1307 C C . LEU A 1 167 ? 1.658 2.132 -15.424 1.00 90.44 167 LEU A C 1
ATOM 1309 O O . LEU A 1 167 ? 2.101 2.457 -16.524 1.00 90.44 167 LEU A O 1
ATOM 1313 N N . SER A 1 168 ? 2.362 2.255 -14.297 1.00 88.62 168 SER A N 1
ATOM 1314 C CA . SER A 1 168 ? 3.705 2.839 -14.244 1.00 88.62 168 SER A CA 1
ATOM 1315 C C . SER A 1 168 ? 4.683 2.103 -15.164 1.00 88.62 168 SER A C 1
ATOM 1317 O O . SER A 1 168 ? 5.483 2.729 -15.861 1.00 88.62 168 SER A O 1
ATOM 1319 N N . LYS A 1 169 ? 4.607 0.766 -15.226 1.00 86.62 169 LYS A N 1
ATOM 1320 C CA . LYS A 1 169 ? 5.402 -0.033 -16.169 1.00 86.62 169 LYS A CA 1
ATOM 1321 C C . LYS A 1 169 ? 5.039 0.277 -17.625 1.00 86.62 169 LYS A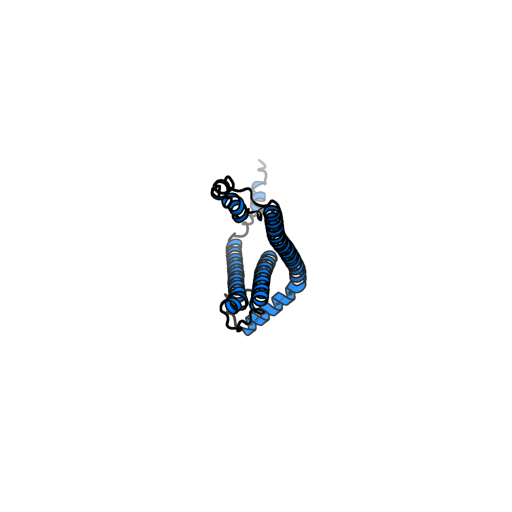 C 1
ATOM 1323 O O . LYS A 1 169 ? 5.935 0.513 -18.434 1.00 86.62 169 LYS A O 1
ATOM 1328 N N . ARG A 1 170 ? 3.747 0.294 -17.965 1.00 87.81 170 ARG A N 1
ATOM 1329 C CA . ARG A 1 170 ? 3.279 0.580 -19.334 1.00 87.81 170 ARG A CA 1
ATOM 1330 C C . ARG A 1 170 ? 3.692 1.968 -19.808 1.00 87.81 170 ARG A C 1
ATOM 1332 O O . ARG A 1 170 ? 4.116 2.114 -20.952 1.00 87.81 170 ARG A O 1
ATOM 1339 N N . GLU A 1 171 ? 3.624 2.969 -18.937 1.00 88.25 171 GLU A N 1
ATOM 1340 C CA . GLU A 1 171 ? 4.103 4.314 -19.250 1.00 88.25 171 GLU A CA 1
ATOM 1341 C C . GLU A 1 171 ? 5.600 4.333 -19.562 1.00 88.25 171 GLU A C 1
ATOM 1343 O O . GLU A 1 171 ? 6.007 4.950 -20.546 1.00 88.25 171 GLU A O 1
ATOM 1348 N N . ARG A 1 172 ? 6.424 3.630 -18.770 1.00 83.12 172 ARG A N 1
ATOM 1349 C CA . ARG A 1 172 ? 7.872 3.532 -19.021 1.00 83.12 172 ARG A CA 1
ATOM 1350 C C . ARG A 1 172 ? 8.175 2.879 -20.367 1.00 83.12 172 ARG A C 1
ATOM 1352 O O . ARG A 1 172 ? 8.972 3.419 -21.129 1.00 83.12 172 ARG A O 1
ATOM 1359 N N . LEU A 1 173 ? 7.505 1.772 -20.681 1.00 84.19 173 LEU A N 1
ATOM 1360 C CA . LEU A 1 173 ? 7.643 1.089 -21.971 1.00 84.19 173 LEU A CA 1
ATOM 1361 C C . LEU A 1 173 ? 7.234 1.992 -23.140 1.00 84.19 173 LEU A C 1
ATOM 1363 O O . LEU A 1 173 ? 7.940 2.069 -24.144 1.00 84.19 173 LEU A O 1
ATOM 1367 N N . SER A 1 174 ? 6.130 2.727 -22.991 1.00 86.12 174 SER A N 1
ATOM 1368 C CA . SER A 1 174 ? 5.694 3.702 -23.991 1.00 86.12 174 SER A CA 1
ATOM 1369 C C . SER A 1 174 ? 6.755 4.786 -24.211 1.00 86.12 174 SER A C 1
ATOM 1371 O O . SER A 1 174 ? 7.108 5.072 -25.355 1.00 86.12 174 SER A O 1
ATOM 1373 N N . ARG A 1 175 ? 7.344 5.340 -23.139 1.00 84.62 175 ARG A N 1
ATOM 1374 C CA . ARG A 1 175 ? 8.426 6.337 -23.240 1.00 84.62 175 ARG A CA 1
ATOM 1375 C C . ARG A 1 175 ? 9.687 5.767 -23.891 1.00 84.62 175 ARG A C 1
ATOM 1377 O O . ARG A 1 175 ? 10.273 6.452 -24.723 1.00 84.62 175 ARG A O 1
ATOM 1384 N N . ALA A 1 176 ? 10.071 4.530 -23.575 1.00 83.88 176 ALA A N 1
ATOM 1385 C CA . ALA A 1 176 ? 11.222 3.869 -24.194 1.00 83.88 176 ALA A CA 1
ATOM 1386 C C . ALA A 1 176 ? 11.039 3.705 -25.714 1.00 83.88 176 ALA A C 1
ATOM 1388 O O . ALA A 1 176 ? 11.939 4.042 -26.480 1.00 83.88 176 ALA A O 1
ATOM 1389 N N . MET A 1 177 ? 9.845 3.294 -26.160 1.00 82.12 177 MET A N 1
ATOM 1390 C CA . MET A 1 177 ? 9.523 3.186 -27.590 1.00 82.12 177 MET A CA 1
ATOM 1391 C C . MET A 1 177 ? 9.529 4.540 -28.319 1.00 82.12 177 MET A C 1
ATOM 1393 O O . MET A 1 177 ? 9.901 4.605 -29.489 1.00 82.12 177 MET A O 1
ATOM 1397 N N . HIS A 1 178 ? 9.130 5.629 -27.654 1.00 81.44 178 HIS A N 1
ATOM 1398 C CA . HIS A 1 178 ? 9.148 6.970 -28.252 1.00 81.44 178 HIS A CA 1
ATOM 1399 C C . HIS A 1 178 ? 10.548 7.602 -28.243 1.00 81.44 178 HIS A C 1
ATOM 1401 O O . HIS A 1 178 ? 10.914 8.257 -29.215 1.00 81.44 178 HIS A O 1
ATOM 1407 N N . GLY A 1 179 ? 11.349 7.375 -27.197 1.00 72.44 179 GLY A N 1
ATOM 1408 C CA . GLY A 1 179 ? 12.724 7.879 -27.099 1.00 72.44 179 GLY A CA 1
ATOM 1409 C C . GLY A 1 179 ? 13.680 7.260 -28.123 1.00 72.44 179 GLY A C 1
ATOM 1410 O O . GLY A 1 179 ? 14.660 7.883 -28.508 1.00 72.44 179 GLY A O 1
ATOM 1411 N N . GLN A 1 180 ? 13.371 6.067 -28.632 1.00 63.22 180 GLN A N 1
ATOM 1412 C CA . GLN A 1 180 ? 14.161 5.404 -29.673 1.00 63.22 180 GLN A CA 1
ATOM 1413 C C . GLN A 1 180 ? 13.852 5.907 -31.098 1.00 63.22 180 GLN A C 1
ATOM 1415 O O . GLN A 1 180 ? 14.503 5.493 -32.056 1.00 63.22 180 GLN A O 1
ATOM 1420 N N . LYS A 1 181 ? 12.845 6.779 -31.254 1.00 57.25 181 LYS A N 1
ATOM 1421 C CA . LYS A 1 181 ? 12.409 7.315 -32.551 1.00 57.25 181 LYS A CA 1
ATOM 1422 C C . LYS A 1 181 ? 13.149 8.579 -32.985 1.00 57.25 181 LYS A C 1
ATOM 1424 O O . LYS A 1 181 ? 12.925 9.017 -34.113 1.00 57.25 181 LYS A O 1
ATOM 1429 N N . GLU A 1 182 ? 14.015 9.158 -32.150 1.00 54.03 182 GLU A N 1
ATOM 1430 C CA . GLU A 1 182 ? 14.960 10.155 -32.650 1.00 54.03 182 GLU A CA 1
ATOM 1431 C C . GLU A 1 182 ? 15.992 9.437 -33.531 1.00 54.03 182 GLU A C 1
ATOM 1433 O O . GLU A 1 182 ? 16.735 8.585 -33.032 1.00 54.03 182 GLU A O 1
ATOM 1438 N N . PRO A 1 183 ? 16.036 9.714 -34.851 1.00 58.78 183 PRO A N 1
ATOM 1439 C CA . PRO A 1 183 ? 17.103 9.186 -35.682 1.00 58.78 183 PRO A CA 1
ATOM 1440 C C . PRO A 1 183 ? 18.432 9.656 -35.078 1.00 58.78 183 PRO A C 1
ATOM 1442 O O . PRO A 1 183 ? 18.508 10.809 -34.639 1.00 58.78 183 PRO A O 1
ATOM 1445 N N . PRO A 1 184 ? 19.475 8.802 -35.042 1.00 63.66 184 PRO A N 1
ATOM 1446 C CA . PRO A 1 184 ? 20.783 9.228 -34.561 1.00 63.66 184 PRO A CA 1
ATOM 1447 C C . PRO A 1 184 ? 21.134 10.537 -35.269 1.00 63.66 184 PRO A C 1
ATOM 1449 O O . PRO A 1 184 ? 20.870 10.620 -36.479 1.00 63.66 184 PRO A O 1
ATOM 1452 N N . PRO A 1 185 ? 21.668 11.555 -34.560 1.00 56.72 185 PRO A N 1
ATOM 1453 C CA . PRO A 1 185 ? 22.044 12.810 -35.188 1.00 56.72 185 PRO A CA 1
ATOM 1454 C C . PRO A 1 185 ? 22.856 12.436 -36.413 1.00 56.72 185 PRO A C 1
ATOM 1456 O O . PRO A 1 185 ? 23.876 11.747 -36.294 1.00 56.72 185 PRO A O 1
ATOM 1459 N N . ARG A 1 186 ? 22.317 12.761 -37.597 1.00 60.81 186 ARG A N 1
ATOM 1460 C CA . ARG A 1 186 ? 22.979 12.493 -38.868 1.00 60.81 186 ARG A CA 1
ATOM 1461 C C . ARG A 1 186 ? 24.360 13.084 -38.668 1.00 60.81 186 ARG A C 1
ATOM 1463 O O . ARG A 1 186 ? 24.454 14.298 -38.514 1.00 60.81 186 ARG A O 1
ATOM 1470 N N . LYS A 1 187 ? 25.389 12.232 -38.559 1.00 53.84 187 LYS A N 1
ATOM 1471 C CA . LYS A 1 187 ? 26.777 12.678 -38.510 1.00 53.84 187 LYS A CA 1
ATOM 1472 C C . LYS A 1 187 ? 26.930 13.495 -39.780 1.00 53.84 187 LYS A C 1
ATOM 1474 O O . LYS A 1 187 ? 26.977 12.933 -40.871 1.00 53.84 187 LYS A O 1
ATOM 1479 N N . VAL A 1 188 ? 26.827 14.815 -39.654 1.00 65.31 188 VAL A N 1
ATOM 1480 C CA . VAL A 1 188 ? 27.130 15.736 -40.734 1.00 65.31 188 VAL A CA 1
ATOM 1481 C C . VAL A 1 188 ? 28.602 15.475 -40.947 1.00 65.31 188 VAL A C 1
ATOM 1483 O O . VAL A 1 188 ? 29.409 15.775 -40.072 1.00 65.31 188 VAL A O 1
ATOM 1486 N N . ASN A 1 189 ? 28.901 14.722 -42.006 1.00 62.91 189 ASN A N 1
ATOM 1487 C CA . ASN A 1 189 ? 30.249 14.294 -42.321 1.00 62.91 189 ASN A CA 1
ATOM 1488 C C . ASN A 1 189 ? 31.126 15.544 -42.286 1.00 62.91 189 ASN A C 1
ATOM 1490 O O . ASN A 1 189 ? 30.987 16.418 -43.139 1.00 62.91 189 ASN A O 1
ATOM 1494 N N . SER A 1 190 ? 32.023 15.612 -41.306 1.00 61.12 190 SER A N 1
ATOM 1495 C CA . SER A 1 190 ? 33.057 16.639 -41.181 1.00 61.12 190 SER A CA 1
ATOM 1496 C C . SER A 1 190 ? 33.939 16.729 -42.436 1.00 61.12 190 SER A C 1
ATOM 1498 O O . SER A 1 190 ? 34.613 17.727 -42.646 1.00 61.12 190 SER A O 1
ATOM 1500 N N . SER A 1 191 ? 33.858 15.741 -43.333 1.00 59.41 191 SER A N 1
ATOM 1501 C CA . SER A 1 191 ? 34.432 15.765 -44.681 1.00 59.41 191 SER A CA 1
ATOM 1502 C C . SER A 1 191 ? 33.859 16.855 -45.599 1.00 59.41 191 SER A C 1
ATOM 1504 O O . SER A 1 191 ? 34.495 17.192 -46.589 1.00 59.41 191 SER A O 1
ATOM 1506 N N . LEU A 1 192 ? 32.676 17.414 -45.316 1.00 57.22 192 LEU A N 1
ATOM 1507 C CA . LEU A 1 192 ? 32.130 18.537 -46.092 1.00 57.22 192 LEU A CA 1
ATOM 1508 C C . LEU A 1 192 ? 32.710 19.888 -45.645 1.00 57.22 192 LEU A C 1
ATOM 1510 O O . LEU A 1 192 ? 32.783 20.797 -46.466 1.00 57.22 192 LEU A O 1
ATOM 1514 N N . GLU A 1 193 ? 33.198 20.010 -44.406 1.00 58.12 193 GLU A N 1
ATOM 1515 C CA . GLU A 1 193 ? 33.916 21.215 -43.959 1.00 58.12 193 GLU A CA 1
ATOM 1516 C C . GLU A 1 193 ? 35.374 21.253 -44.448 1.00 58.12 193 GLU A C 1
ATOM 1518 O O . GLU A 1 193 ? 35.920 22.335 -44.666 1.00 58.12 193 GLU A O 1
ATOM 1523 N N . GLU A 1 194 ? 35.985 20.100 -44.746 1.00 58.50 194 GLU A N 1
ATOM 1524 C CA . GLU A 1 194 ? 37.293 20.057 -45.424 1.00 58.50 194 GLU A CA 1
ATOM 1525 C C . GLU A 1 194 ? 37.229 20.550 -46.880 1.00 58.50 194 GLU A C 1
ATOM 1527 O O . GLU A 1 194 ? 38.193 21.132 -47.370 1.00 58.50 194 GLU A O 1
ATOM 1532 N N . ILE A 1 195 ? 36.090 20.396 -47.568 1.00 60.72 195 ILE A N 1
ATOM 1533 C CA . ILE A 1 195 ? 35.946 20.822 -48.973 1.00 60.72 195 ILE A CA 1
ATOM 1534 C C . ILE A 1 195 ? 35.810 22.351 -49.098 1.00 60.72 195 ILE A C 1
ATOM 1536 O O . ILE A 1 195 ? 36.268 22.926 -50.082 1.00 60.72 195 ILE A O 1
ATOM 1540 N N . TRP A 1 196 ? 35.238 23.029 -48.098 1.00 58.22 196 TRP A N 1
ATOM 1541 C CA . TRP A 1 196 ? 35.085 24.494 -48.103 1.00 58.22 196 TRP A CA 1
ATOM 1542 C C . TRP A 1 196 ? 36.280 25.252 -47.508 1.00 58.22 196 TRP A C 1
ATOM 1544 O O . TRP A 1 196 ? 36.351 26.472 -47.640 1.00 58.22 196 TRP A O 1
ATOM 1554 N N . SER A 1 197 ? 37.235 24.544 -46.897 1.00 61.69 197 SER A N 1
ATOM 1555 C CA . SER A 1 197 ? 38.419 25.144 -46.265 1.00 61.69 197 SER A CA 1
ATOM 1556 C C . SER A 1 197 ? 39.640 25.232 -47.189 1.00 61.69 197 SER A C 1
ATOM 1558 O O . SER A 1 197 ? 40.698 25.680 -46.750 1.00 61.69 197 SER A O 1
ATOM 1560 N N . ALA A 1 198 ? 39.534 24.820 -48.457 1.00 60.81 198 ALA A N 1
ATOM 1561 C CA . ALA A 1 198 ? 40.624 24.962 -49.417 1.00 60.81 198 ALA A CA 1
ATOM 1562 C C . ALA A 1 198 ? 40.722 26.427 -49.901 1.00 60.81 198 ALA A C 1
ATOM 1564 O O . ALA A 1 198 ? 39.807 26.904 -50.578 1.00 60.81 198 ALA A O 1
ATOM 1565 N N . PRO A 1 199 ? 41.803 27.167 -49.587 1.00 66.38 199 PRO A N 1
ATOM 1566 C CA . PRO A 1 199 ? 41.989 28.516 -50.099 1.00 66.38 199 PRO A CA 1
ATOM 1567 C C . PRO A 1 199 ? 42.181 28.473 -51.620 1.00 66.38 199 PRO A C 1
ATOM 1569 O O . PRO A 1 199 ? 43.085 27.811 -52.131 1.00 66.38 199 PRO A O 1
ATOM 1572 N N . LEU A 1 200 ? 41.326 29.205 -52.337 1.00 58.97 200 LEU A N 1
ATOM 1573 C CA . LEU A 1 200 ? 41.525 29.588 -53.734 1.00 58.97 200 LEU A CA 1
ATOM 1574 C C . LEU A 1 200 ? 42.811 30.421 -53.830 1.00 58.97 200 LEU A C 1
ATOM 1576 O O . LEU A 1 200 ? 42.795 31.633 -53.633 1.00 58.97 200 LEU A O 1
ATOM 1580 N N . LEU A 1 201 ? 43.931 29.752 -54.099 1.00 53.88 201 LEU A N 1
ATOM 1581 C CA . LEU A 1 201 ? 45.142 30.386 -54.607 1.00 53.88 201 LEU A CA 1
ATOM 1582 C C . LEU A 1 201 ? 44.871 30.809 -56.057 1.00 53.88 201 LEU A C 1
ATOM 1584 O O . LEU A 1 201 ? 44.897 29.975 -56.963 1.00 53.88 201 LEU A O 1
ATOM 1588 N N . ILE A 1 202 ? 44.576 32.096 -56.242 1.00 57.34 202 ILE A N 1
ATOM 1589 C CA . ILE A 1 202 ? 44.699 32.826 -57.510 1.00 57.34 202 ILE A CA 1
ATOM 1590 C C . ILE A 1 202 ? 45.769 33.892 -57.305 1.00 57.34 202 ILE A C 1
ATOM 1592 O O . ILE A 1 202 ? 45.702 34.577 -56.258 1.00 57.34 202 ILE A O 1
#

Foldseek 3Di:
DPPPDPDDPDPVVVVVVVVVPCPVVVPCVPDPDDVVVVVVVVVVVVVVVVVVVVVVVVVVVVLVVQLVVQLVVCVVCVVVVLVVLVVVCVVVVPDPLLRLRDPDDDDDPVVLSSVLSSQLVVLQVQLVVQLVVVVVVPDDCPPPSNCCSNPVRSVVSNVVSSVVSSVVRVVRVVVVVVVVPPDDPPPPPCVVVVVVPDDPDD

Radius of gyration: 31.36 Å; Cα contacts (8 Å, |Δi|>4): 63; chains: 1; bounding box: 78×54×101 Å

Organism: NCBI:txid1576542

Mean predicted aligned error: 14.94 Å